Protein AF-C1BC66-F1 (afdb_monomer_lite)

Foldseek 3Di:
DDDDDDDDDDPPDDPDVVCQLVVQAWLVRVLVPCPPPPLPLPPPDDDPDDDDDPCVVVVVLLVVLLNVVSVVLVVLLVVLVVQLVVDQAQLVSQLRSLLSLLVCLVPPPVNVCCCVPPVVSHVCCLPVVVPVVLQSQLSSQLNSCSVRDDDGDGSNRSSVLRSVVSVVSSCCSVPPDPPFPSVPSVSSSVCCSVPNGDD

Secondary structure (DSSP, 8-state):
--PPP-----------HHHHHHS--BHHHHHHHS-SS--GGG-------S--STTHHHHHHHHHHHHHHHHHHHHHHHHHHHHHTT-SSHHHHHHHHHHHHHHHHHT-HHHHHHHHH-HHHHHHHHTTTTHHHHHHHHHHHHHHHHHH--S--BHHHHHHHHHHHHHHHHHHHHS--SSS-TTSHHHHHHHHHHHTS--

Structure (mmCIF, N/CA/C/O backbone):
data_AF-C1BC66-F1
#
_entry.id   AF-C1BC66-F1
#
loop_
_atom_site.group_PDB
_atom_site.id
_atom_site.type_symbol
_atom_site.label_atom_id
_atom_site.label_alt_id
_atom_site.label_comp_id
_atom_site.label_asym_id
_atom_site.label_entity_id
_atom_site.label_seq_id
_atom_site.pdbx_PDB_ins_code
_atom_site.Cartn_x
_atom_site.Cartn_y
_atom_site.Cartn_z
_atom_site.occupancy
_atom_site.B_iso_or_equiv
_atom_site.auth_seq_id
_atom_site.auth_comp_id
_atom_site.auth_asym_id
_atom_site.auth_atom_id
_atom_site.pdbx_PDB_model_num
ATOM 1 N N . MET A 1 1 ? 50.684 22.362 31.686 1.00 36.25 1 MET A N 1
ATOM 2 C CA . MET A 1 1 ? 49.293 21.920 31.460 1.00 36.25 1 MET A CA 1
ATOM 3 C C . MET A 1 1 ? 48.762 22.650 30.237 1.00 36.25 1 MET A C 1
ATOM 5 O O . MET A 1 1 ? 48.356 23.795 30.345 1.00 36.25 1 MET A O 1
ATOM 9 N N . THR A 1 2 ? 48.842 22.014 29.074 1.00 32.53 2 THR A N 1
ATOM 10 C CA . THR A 1 2 ? 48.215 22.456 27.823 1.00 32.53 2 THR A CA 1
ATOM 11 C C . THR A 1 2 ? 47.299 21.318 27.400 1.00 32.53 2 THR A C 1
ATOM 13 O O . THR A 1 2 ? 47.791 20.223 27.135 1.00 32.53 2 THR A O 1
ATOM 16 N N . ASN A 1 3 ? 45.985 21.534 27.453 1.00 29.45 3 ASN A N 1
ATOM 17 C CA . ASN A 1 3 ? 45.013 20.516 27.074 1.00 29.45 3 ASN A CA 1
ATOM 18 C C . ASN A 1 3 ? 44.691 20.658 25.585 1.00 29.45 3 ASN A C 1
ATOM 20 O O . ASN A 1 3 ? 44.241 21.717 25.146 1.00 29.45 3 ASN A O 1
ATOM 24 N N . SER A 1 4 ? 44.977 19.592 24.844 1.00 33.53 4 SER A N 1
ATOM 25 C CA . SER A 1 4 ? 44.702 19.423 23.424 1.00 33.53 4 SER A CA 1
ATOM 26 C C . SER A 1 4 ? 43.204 19.476 23.135 1.00 33.53 4 SER A C 1
ATOM 28 O O . SER A 1 4 ? 42.395 18.898 23.862 1.00 33.53 4 SER A O 1
ATOM 30 N N . GLY A 1 5 ? 42.855 20.155 22.041 1.00 32.34 5 GLY A N 1
ATOM 31 C CA . GLY A 1 5 ? 41.535 20.084 21.431 1.00 32.34 5 GLY A CA 1
ATOM 32 C C . GLY A 1 5 ? 41.256 18.663 20.955 1.00 32.34 5 GLY A C 1
ATOM 33 O O . GLY A 1 5 ? 42.090 18.051 20.290 1.00 32.34 5 GLY A O 1
ATOM 34 N N . ASN A 1 6 ? 40.097 18.144 21.344 1.00 32.53 6 ASN A N 1
ATOM 35 C CA . ASN A 1 6 ? 39.595 16.861 20.890 1.00 32.53 6 ASN A CA 1
ATOM 36 C C . ASN A 1 6 ? 38.599 17.109 19.756 1.00 32.53 6 ASN A C 1
ATOM 38 O O . ASN A 1 6 ? 37.495 17.606 19.992 1.00 32.53 6 ASN A O 1
ATOM 42 N N . ASP A 1 7 ? 39.026 16.763 18.545 1.00 38.25 7 ASP A N 1
ATOM 43 C CA . ASP A 1 7 ? 38.176 16.536 17.386 1.00 38.25 7 ASP A CA 1
ATOM 44 C C . ASP A 1 7 ? 37.105 15.496 17.733 1.00 38.25 7 ASP A C 1
ATOM 46 O O . ASP A 1 7 ? 37.405 14.340 18.033 1.00 38.25 7 ASP A O 1
ATOM 50 N N . LEU A 1 8 ? 35.836 15.893 17.665 1.00 30.92 8 LEU A N 1
ATOM 51 C CA . LEU A 1 8 ? 34.728 14.949 17.621 1.00 30.92 8 LEU A CA 1
ATOM 52 C C . LEU A 1 8 ? 34.139 14.961 16.219 1.00 30.92 8 LEU A C 1
ATOM 54 O O . LEU A 1 8 ? 33.338 15.815 15.842 1.00 30.92 8 LEU A O 1
ATOM 58 N N . HIS A 1 9 ? 34.598 13.963 15.468 1.00 29.56 9 HIS A N 1
ATOM 59 C CA . HIS A 1 9 ? 33.982 13.401 14.283 1.00 29.56 9 HIS A CA 1
ATOM 60 C C . HIS A 1 9 ? 32.454 13.527 14.300 1.00 29.56 9 HIS A C 1
ATOM 62 O O . HIS A 1 9 ? 31.755 12.883 15.087 1.00 29.56 9 HIS A O 1
ATOM 68 N N . GLY A 1 10 ? 31.944 14.311 13.350 1.00 28.05 10 GLY A N 1
ATOM 69 C CA . GLY A 1 10 ? 30.553 14.266 12.938 1.00 28.05 10 GLY A CA 1
ATOM 70 C C . GLY A 1 10 ? 30.212 12.861 12.454 1.00 28.05 10 GLY A C 1
ATOM 71 O O . GLY A 1 10 ? 30.641 12.432 11.383 1.00 28.05 10 GLY A O 1
ATOM 72 N N . THR A 1 11 ? 29.425 12.142 13.247 1.00 28.81 11 THR A N 1
ATOM 73 C CA . THR A 1 11 ? 28.787 10.902 12.813 1.00 28.81 11 THR A CA 1
ATOM 74 C C . THR A 1 11 ? 27.586 11.286 11.951 1.00 28.81 11 THR A C 1
ATOM 76 O O . THR A 1 11 ? 26.476 11.462 12.445 1.00 28.81 11 THR A O 1
ATOM 79 N N . ARG A 1 12 ? 27.816 11.472 10.645 1.00 30.91 12 ARG A N 1
ATOM 80 C CA . ARG A 1 12 ? 26.757 11.477 9.627 1.00 30.91 12 ARG A CA 1
ATOM 81 C C . ARG A 1 12 ? 26.206 10.052 9.521 1.00 30.91 12 ARG A C 1
ATOM 83 O O . ARG A 1 12 ? 26.760 9.222 8.808 1.00 30.91 12 ARG A O 1
ATOM 90 N N . ALA A 1 13 ? 25.138 9.766 10.257 1.00 32.72 13 ALA A N 1
ATOM 91 C CA . ALA A 1 13 ? 24.323 8.571 10.077 1.00 32.72 13 ALA A CA 1
ATOM 92 C C . ALA A 1 13 ? 22.943 9.002 9.575 1.00 32.72 13 ALA A C 1
ATOM 94 O O . ALA A 1 13 ? 22.147 9.565 10.318 1.00 32.72 13 ALA A O 1
ATOM 95 N N . GLY A 1 14 ? 22.701 8.755 8.291 1.00 30.36 14 GLY A N 1
ATOM 96 C CA . GLY A 1 14 ? 21.471 9.102 7.594 1.00 30.36 14 GLY A CA 1
ATOM 97 C C . GLY A 1 14 ? 21.811 9.561 6.187 1.00 30.36 14 GLY A C 1
ATOM 98 O O . GLY A 1 14 ? 22.100 10.731 5.980 1.00 30.36 14 GLY A O 1
ATOM 99 N N . ALA A 1 15 ? 21.826 8.636 5.225 1.00 35.84 15 ALA A N 1
ATOM 100 C CA . ALA A 1 15 ? 21.664 9.035 3.833 1.00 35.84 15 ALA A CA 1
ATOM 101 C C . ALA A 1 15 ? 20.249 9.616 3.732 1.00 35.84 15 ALA A C 1
ATOM 103 O O . ALA A 1 15 ? 19.262 8.874 3.790 1.00 35.84 15 ALA A O 1
ATOM 104 N N . ASP A 1 16 ? 20.174 10.942 3.745 1.00 43.47 16 ASP A N 1
ATOM 105 C CA . ASP A 1 16 ? 18.933 11.696 3.720 1.00 43.47 16 ASP A CA 1
ATOM 106 C C . ASP A 1 16 ? 18.352 11.619 2.305 1.00 43.47 16 ASP A C 1
ATOM 108 O O . ASP A 1 16 ? 19.086 11.596 1.319 1.00 43.47 16 ASP A O 1
ATOM 112 N N . HIS A 1 17 ? 17.028 11.558 2.179 1.00 41.66 17 HIS A N 1
ATOM 113 C CA . HIS A 1 17 ? 16.331 11.357 0.898 1.00 41.66 17 HIS A CA 1
ATOM 114 C C . HIS A 1 17 ? 16.687 12.425 -0.164 1.00 41.66 17 HIS A C 1
ATOM 116 O O . HIS A 1 17 ? 16.521 12.197 -1.365 1.00 41.66 17 HIS A O 1
ATOM 122 N N . GLY A 1 18 ? 17.225 13.570 0.276 1.00 42.28 18 GLY A N 1
ATOM 123 C CA . GLY A 1 18 ? 17.791 14.609 -0.586 1.00 42.28 18 GLY A CA 1
ATOM 124 C C . GLY A 1 18 ? 18.975 14.132 -1.434 1.00 42.28 18 GLY A C 1
ATOM 125 O O . GLY A 1 18 ? 19.083 14.536 -2.589 1.00 42.28 18 GLY A O 1
ATOM 126 N N . ASP A 1 19 ? 19.794 13.208 -0.927 1.00 45.44 19 ASP A N 1
ATOM 127 C CA . ASP A 1 19 ? 20.946 12.675 -1.663 1.00 45.44 19 ASP A CA 1
ATOM 128 C C . ASP A 1 19 ? 20.515 11.673 -2.751 1.00 45.44 19 ASP A C 1
ATOM 130 O O . ASP A 1 19 ? 21.141 11.589 -3.807 1.00 45.44 19 ASP A O 1
ATOM 134 N N . LEU A 1 20 ? 19.411 10.944 -2.542 1.00 45.66 20 LEU A N 1
ATOM 135 C CA . LEU A 1 20 ? 18.876 9.965 -3.503 1.00 45.66 20 LEU A CA 1
ATOM 136 C C . LEU A 1 20 ? 18.167 10.629 -4.688 1.00 45.66 20 LEU A C 1
ATOM 138 O O . LEU A 1 20 ? 18.370 10.206 -5.826 1.00 45.66 20 LEU A O 1
ATOM 142 N N . LEU A 1 21 ? 17.393 11.694 -4.440 1.00 46.38 21 LEU A N 1
ATOM 143 C CA . LEU A 1 21 ? 16.784 12.499 -5.508 1.00 46.38 21 LEU A CA 1
ATOM 144 C C . LEU A 1 21 ? 17.849 13.235 -6.340 1.00 46.38 21 LEU A C 1
ATOM 146 O O . LEU A 1 21 ? 17.672 13.417 -7.541 1.00 46.38 21 LEU A O 1
ATOM 150 N N . ALA A 1 22 ? 18.975 13.609 -5.724 1.00 44.53 22 ALA A N 1
ATOM 151 C CA . ALA A 1 22 ? 20.093 14.261 -6.404 1.00 44.53 22 ALA A CA 1
ATOM 152 C C . ALA A 1 22 ? 21.025 13.283 -7.152 1.00 44.53 22 ALA A C 1
ATOM 154 O O . ALA A 1 22 ? 21.744 13.695 -8.061 1.00 44.53 22 ALA A O 1
ATOM 155 N N . SER A 1 23 ? 21.029 11.994 -6.791 1.00 53.44 23 SER A N 1
ATOM 156 C CA . SER A 1 23 ? 22.025 11.019 -7.261 1.00 53.44 23 SER A CA 1
ATOM 157 C C . SER A 1 23 ? 21.850 10.549 -8.714 1.00 53.44 23 SER A C 1
ATOM 159 O O . SER A 1 23 ? 22.770 9.911 -9.225 1.00 53.44 23 SER A O 1
ATOM 161 N N . GLY A 1 24 ? 20.724 10.809 -9.390 1.00 53.53 24 GLY A N 1
ATOM 162 C CA . GLY A 1 24 ? 20.547 10.503 -10.824 1.00 53.53 24 GLY A CA 1
ATOM 163 C C . GLY A 1 24 ? 20.811 9.043 -11.233 1.00 53.53 24 GLY A C 1
ATOM 164 O O . GLY A 1 24 ? 21.097 8.772 -12.399 1.00 53.53 24 GLY A O 1
ATOM 165 N N . SER A 1 25 ? 20.768 8.095 -10.291 1.00 61.28 25 SER A N 1
ATOM 166 C CA . SER A 1 25 ? 21.085 6.698 -10.585 1.00 61.28 25 SER A CA 1
ATOM 167 C C . SER A 1 25 ? 19.971 6.063 -11.423 1.00 61.28 25 SER A C 1
ATOM 169 O O . SER A 1 25 ? 18.781 6.144 -11.101 1.00 61.28 25 SER A O 1
ATOM 171 N N . THR A 1 26 ? 20.368 5.440 -12.534 1.00 59.28 26 THR A N 1
ATOM 172 C CA . THR A 1 26 ? 19.451 4.714 -13.427 1.00 59.28 26 THR A CA 1
ATOM 173 C C . THR A 1 26 ? 18.867 3.494 -12.714 1.00 59.28 26 THR A C 1
ATOM 175 O O . THR A 1 26 ? 19.529 2.899 -11.856 1.00 59.28 26 THR A O 1
ATOM 178 N N . GLY A 1 27 ? 17.653 3.070 -13.083 1.00 57.12 27 GLY A N 1
ATOM 179 C CA . GLY A 1 27 ? 16.971 1.932 -12.458 1.00 57.12 27 GLY A CA 1
ATOM 180 C C . GLY A 1 27 ? 17.835 0.668 -12.383 1.00 57.12 27 GLY A C 1
ATOM 181 O O . GLY A 1 27 ? 17.868 0.006 -11.349 1.00 57.12 27 GLY A O 1
ATOM 182 N N . ARG A 1 28 ? 18.648 0.383 -13.414 1.00 59.41 28 ARG A N 1
ATOM 183 C CA . ARG A 1 28 ? 19.604 -0.747 -13.427 1.00 59.41 28 ARG A CA 1
ATOM 184 C C . ARG A 1 28 ? 20.669 -0.676 -12.321 1.00 59.41 28 ARG A C 1
ATOM 186 O O . ARG A 1 28 ? 21.002 -1.707 -11.745 1.00 59.41 28 ARG A O 1
ATOM 193 N N . GLN A 1 29 ? 21.187 0.508 -11.998 1.00 58.69 29 GLN A N 1
ATOM 194 C CA . GLN A 1 29 ? 22.178 0.701 -10.927 1.00 58.69 29 GLN A CA 1
ATOM 195 C C . GLN A 1 29 ? 21.530 0.691 -9.532 1.00 58.69 29 GLN A C 1
ATOM 197 O O . GLN A 1 29 ? 22.151 0.328 -8.529 1.00 58.69 29 GLN A O 1
ATOM 202 N N . TRP A 1 30 ? 20.252 1.053 -9.464 1.00 59.97 30 TRP A N 1
ATOM 203 C CA . TRP A 1 30 ? 19.465 0.959 -8.244 1.00 59.97 30 TRP A CA 1
ATOM 204 C C . TRP A 1 30 ? 19.123 -0.506 -7.892 1.00 59.97 30 TRP A C 1
ATOM 206 O O . TRP A 1 30 ? 19.265 -0.896 -6.731 1.00 59.97 30 TRP A O 1
ATOM 216 N N . LYS A 1 31 ? 18.835 -1.360 -8.898 1.00 58.22 31 LYS A N 1
ATOM 217 C CA . LYS A 1 31 ? 18.634 -2.823 -8.732 1.00 58.22 31 LYS A CA 1
ATOM 218 C C . LYS A 1 31 ? 19.792 -3.505 -7.990 1.00 58.22 31 LYS A C 1
ATOM 220 O O . LYS A 1 31 ? 19.561 -4.379 -7.160 1.00 58.22 31 LYS A O 1
ATOM 225 N N . THR A 1 32 ? 21.038 -3.126 -8.284 1.00 56.12 32 THR A N 1
ATOM 226 C CA . THR A 1 32 ? 22.233 -3.772 -7.710 1.00 56.12 32 THR A CA 1
ATOM 227 C C . THR A 1 32 ? 22.587 -3.271 -6.311 1.00 56.12 32 THR A C 1
ATOM 229 O O . THR A 1 32 ? 23.182 -4.011 -5.532 1.00 56.12 32 THR A O 1
ATOM 232 N N . SER A 1 33 ? 22.223 -2.032 -5.973 1.00 45.91 33 SER A N 1
ATOM 233 C CA . SER A 1 33 ? 22.590 -1.387 -4.704 1.00 45.91 33 SER A CA 1
ATOM 234 C C . SER A 1 33 ? 21.584 -1.621 -3.571 1.00 45.91 33 SER A C 1
ATOM 236 O O . SER A 1 33 ? 21.957 -1.509 -2.405 1.00 45.91 33 SER A O 1
ATOM 238 N N . HIS A 1 34 ? 20.335 -1.972 -3.894 1.00 53.59 34 HIS A N 1
ATOM 239 C CA . HIS A 1 34 ? 19.230 -2.095 -2.932 1.00 53.59 34 HIS A CA 1
ATOM 240 C C . HIS A 1 34 ? 18.591 -3.495 -2.914 1.00 53.59 34 HIS A C 1
ATOM 242 O O . HIS A 1 34 ? 17.395 -3.633 -2.662 1.00 53.59 34 HIS A O 1
ATOM 248 N N . GLY A 1 35 ? 19.384 -4.546 -3.162 1.00 43.94 35 GLY A N 1
ATOM 249 C CA . GLY A 1 35 ? 18.930 -5.938 -3.070 1.00 43.94 35 GLY A CA 1
ATOM 250 C C . GLY A 1 35 ? 18.138 -6.210 -1.781 1.00 43.94 35 GLY A C 1
ATOM 251 O O . GLY A 1 35 ? 18.561 -5.828 -0.692 1.00 43.94 35 GLY A O 1
ATOM 252 N N . VAL A 1 36 ? 16.989 -6.880 -1.925 1.00 42.66 36 VAL A N 1
ATOM 253 C CA . VAL A 1 36 ? 15.847 -7.007 -0.981 1.00 42.66 36 VAL A CA 1
ATOM 254 C C . VAL A 1 36 ? 16.185 -7.604 0.402 1.00 42.66 36 VAL A C 1
ATOM 256 O O . VAL A 1 36 ? 15.327 -7.742 1.264 1.00 42.66 36 VAL A O 1
ATOM 259 N N . HIS A 1 37 ? 17.440 -7.944 0.682 1.00 34.88 37 HIS A N 1
ATOM 260 C CA . HIS A 1 37 ? 17.857 -8.650 1.900 1.00 34.88 37 HIS A CA 1
ATOM 261 C C . HIS A 1 37 ? 18.039 -7.779 3.153 1.00 34.88 37 HIS A C 1
ATOM 263 O O . HIS A 1 37 ? 18.703 -8.184 4.105 1.00 34.88 37 HIS A O 1
ATOM 269 N N . GLY A 1 38 ? 17.427 -6.600 3.211 1.00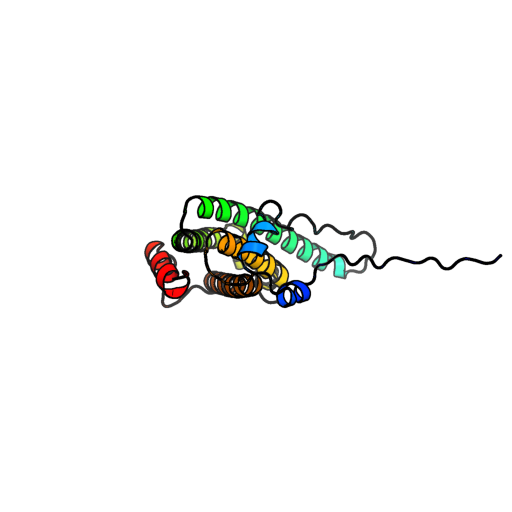 37.44 38 GLY A N 1
ATOM 270 C CA . GLY A 1 38 ? 17.553 -5.756 4.393 1.00 37.44 38 GLY A CA 1
ATOM 271 C C . GLY A 1 38 ? 16.617 -4.569 4.385 1.00 37.44 38 GLY A C 1
ATOM 272 O O . GLY A 1 38 ? 17.074 -3.427 4.357 1.00 37.44 38 GLY A O 1
ATOM 273 N N . SER A 1 39 ? 15.310 -4.817 4.440 1.00 36.12 39 SER A N 1
ATOM 274 C CA . SER A 1 39 ? 14.364 -3.793 4.876 1.00 36.12 39 SER A CA 1
ATOM 275 C C . SER A 1 39 ? 14.852 -3.242 6.224 1.00 36.12 39 SER A C 1
ATOM 277 O O . SER A 1 39 ? 15.003 -3.964 7.209 1.00 36.12 39 SER A O 1
ATOM 279 N N . ARG A 1 40 ? 15.157 -1.937 6.261 1.00 45.62 40 ARG A N 1
ATOM 280 C CA . ARG A 1 40 ? 15.754 -1.212 7.403 1.00 45.62 40 ARG A CA 1
ATOM 281 C C . ARG A 1 40 ? 14.865 -1.169 8.658 1.00 45.62 40 ARG A C 1
ATOM 283 O O . ARG A 1 40 ? 15.239 -0.532 9.640 1.00 45.62 40 ARG A O 1
ATOM 290 N N . ALA A 1 41 ? 13.747 -1.895 8.659 1.00 36.69 41 ALA A N 1
ATOM 291 C CA . ALA A 1 41 ? 12.796 -2.036 9.757 1.00 36.69 41 ALA A CA 1
ATOM 292 C C . ALA A 1 41 ? 13.435 -2.506 11.083 1.00 36.69 41 ALA A C 1
ATOM 294 O O . ALA A 1 41 ? 12.842 -2.338 12.142 1.00 36.69 41 ALA A O 1
ATOM 295 N N . SER A 1 42 ? 14.656 -3.053 11.066 1.00 28.02 42 SER A N 1
ATOM 296 C CA . SER A 1 42 ? 15.344 -3.542 12.270 1.00 28.02 42 SER A CA 1
ATOM 297 C C . SER A 1 42 ? 16.214 -2.516 13.024 1.00 28.02 42 SER A C 1
ATOM 299 O O . SER A 1 42 ? 16.956 -2.933 13.909 1.00 28.02 42 SER A O 1
ATOM 301 N N . ARG A 1 43 ? 16.192 -1.205 12.716 1.00 34.81 43 ARG A N 1
ATOM 302 C CA . ARG A 1 43 ? 17.132 -0.227 13.334 1.00 34.81 43 ARG A CA 1
ATOM 303 C C . ARG A 1 43 ? 16.553 0.896 14.211 1.00 34.81 43 ARG A C 1
ATOM 305 O O . ARG A 1 43 ? 17.318 1.774 14.598 1.00 34.81 43 ARG A O 1
ATOM 312 N N . CYS A 1 44 ? 15.291 0.844 14.636 1.00 30.50 44 CYS A N 1
ATOM 313 C CA . CYS A 1 44 ? 14.768 1.771 15.655 1.00 30.50 44 CYS A CA 1
ATOM 314 C C . CYS A 1 44 ? 14.664 1.120 17.042 1.00 30.50 44 CYS A C 1
ATOM 316 O O . CYS A 1 44 ? 13.586 0.766 17.502 1.00 30.50 44 CYS A O 1
ATOM 318 N N . THR A 1 45 ? 15.793 1.005 17.741 1.00 33.16 45 THR A N 1
ATOM 319 C CA . THR A 1 45 ? 15.806 0.941 19.212 1.00 33.16 45 THR A CA 1
ATOM 320 C C . THR A 1 45 ? 16.958 1.805 19.711 1.00 33.16 45 THR A C 1
ATOM 322 O O . THR A 1 45 ? 18.085 1.326 19.830 1.00 33.16 45 THR A O 1
ATOM 325 N N . ALA A 1 46 ? 16.697 3.089 19.961 1.00 34.88 46 ALA A N 1
ATOM 326 C CA . ALA A 1 46 ? 17.648 3.981 20.615 1.00 34.88 46 ALA A CA 1
ATOM 327 C C . ALA A 1 46 ? 17.069 4.490 21.947 1.00 34.88 46 ALA A C 1
ATOM 329 O O . ALA A 1 46 ? 16.025 5.131 21.991 1.00 34.88 46 ALA A O 1
ATOM 330 N N . ASP A 1 47 ? 17.772 4.085 23.005 1.00 39.78 47 ASP A N 1
ATOM 331 C CA . ASP A 1 47 ? 17.853 4.542 24.397 1.00 39.78 47 ASP A CA 1
ATOM 332 C C . ASP A 1 47 ? 16.843 5.583 24.937 1.00 39.78 47 ASP A C 1
ATOM 334 O O . ASP A 1 47 ? 16.971 6.788 24.734 1.00 39.78 47 ASP A O 1
ATOM 338 N N . PHE A 1 48 ? 15.912 5.111 25.778 1.00 35.78 48 PHE A N 1
ATOM 339 C CA . PHE A 1 48 ? 14.913 5.911 26.511 1.00 35.78 48 PHE A CA 1
ATOM 340 C C . PHE A 1 48 ? 15.186 5.980 28.031 1.00 35.78 48 PHE A C 1
ATOM 342 O O . PHE A 1 48 ? 14.261 5.954 28.846 1.00 35.78 48 PHE A O 1
ATOM 349 N N . ARG A 1 49 ? 16.455 6.014 28.473 1.00 35.69 49 ARG A N 1
ATOM 350 C CA . ARG A 1 49 ? 16.775 5.885 29.914 1.00 35.69 49 ARG A CA 1
ATOM 351 C C . ARG A 1 49 ? 16.890 7.186 30.716 1.00 35.69 49 ARG A C 1
ATOM 353 O O . ARG A 1 49 ? 17.034 7.116 31.934 1.00 35.69 49 ARG A O 1
ATOM 360 N N . ALA A 1 50 ? 16.790 8.363 30.110 1.00 47.75 50 ALA A N 1
ATOM 361 C CA . ALA A 1 50 ? 16.923 9.614 30.855 1.00 47.75 50 ALA A CA 1
ATOM 362 C C . ALA A 1 50 ? 15.892 10.647 30.395 1.00 47.75 50 ALA A C 1
ATOM 364 O O . ALA A 1 50 ? 16.038 11.171 29.300 1.00 47.75 50 ALA A O 1
ATOM 365 N N . LEU A 1 51 ? 14.873 10.889 31.242 1.00 38.56 51 LEU A N 1
ATOM 366 C CA . LEU A 1 51 ? 14.028 12.094 31.439 1.00 38.56 51 LEU A CA 1
ATOM 367 C C . LEU A 1 51 ? 12.615 11.660 31.910 1.00 38.56 51 LEU A C 1
ATOM 369 O O . LEU A 1 51 ? 11.966 10.858 31.246 1.00 38.56 51 LEU A O 1
ATOM 373 N N . ARG A 1 52 ? 12.122 12.151 33.067 1.00 48.12 52 ARG A N 1
ATOM 374 C CA . ARG A 1 52 ? 10.789 11.773 33.609 1.00 48.12 52 ARG A CA 1
ATOM 375 C C . ARG A 1 52 ? 9.971 12.934 34.224 1.00 48.12 52 ARG A C 1
ATOM 377 O O . ARG A 1 52 ? 10.068 13.157 35.430 1.00 48.12 52 ARG A O 1
ATOM 384 N N . PRO A 1 53 ? 9.096 13.589 33.434 1.00 47.50 53 PRO A N 1
ATOM 385 C CA . PRO A 1 53 ? 7.867 14.287 33.866 1.00 47.50 53 PRO A CA 1
ATOM 386 C C . PRO A 1 53 ? 6.580 13.670 33.237 1.00 47.50 53 PRO A C 1
ATOM 388 O O . PRO A 1 53 ? 6.703 12.972 32.237 1.00 47.50 53 PRO A O 1
ATOM 391 N N . PRO A 1 54 ? 5.349 13.897 33.765 1.00 52.44 54 PRO A N 1
ATOM 392 C CA . PRO A 1 54 ? 4.126 13.080 33.545 1.00 52.44 54 PRO A CA 1
ATOM 393 C C . PRO A 1 54 ? 3.660 12.809 32.097 1.00 52.44 54 PRO A C 1
ATOM 395 O O . PRO A 1 54 ? 2.885 11.881 31.894 1.00 52.44 54 PRO A O 1
ATOM 398 N N . ALA A 1 55 ? 4.187 13.520 31.097 1.00 56.62 55 ALA A N 1
ATOM 399 C CA . ALA A 1 55 ? 3.948 13.296 29.665 1.00 56.62 55 ALA A CA 1
ATOM 400 C C . ALA A 1 55 ? 4.489 11.952 29.111 1.00 56.62 55 ALA A C 1
ATOM 402 O O . ALA A 1 55 ? 4.253 11.612 27.956 1.00 56.62 55 ALA A O 1
ATOM 403 N N . TRP A 1 56 ? 5.226 11.168 29.910 1.00 51.59 56 TRP A N 1
ATOM 404 C CA . TRP A 1 56 ? 5.829 9.900 29.470 1.00 51.59 56 TRP A CA 1
ATOM 405 C C . TRP A 1 56 ? 4.836 8.738 29.337 1.00 51.59 56 TRP A C 1
ATOM 407 O O . TRP A 1 56 ? 5.164 7.757 28.674 1.00 51.59 56 TRP A O 1
ATOM 417 N N . LYS A 1 57 ? 3.663 8.788 29.985 1.00 52.53 57 LYS A N 1
ATOM 418 C CA . LYS A 1 57 ? 2.688 7.689 29.891 1.00 52.53 57 LYS A CA 1
ATOM 419 C C . LYS A 1 57 ? 2.094 7.632 28.482 1.00 52.53 57 LYS A C 1
ATOM 421 O O . LYS A 1 57 ? 2.207 6.595 27.836 1.00 52.53 57 LYS A O 1
ATOM 426 N N . ASP A 1 58 ? 1.610 8.772 28.003 1.00 60.31 58 ASP A N 1
ATOM 427 C CA . ASP A 1 58 ? 1.012 8.918 26.675 1.00 60.31 58 ASP A CA 1
ATOM 428 C C . ASP A 1 58 ? 2.070 8.727 25.580 1.00 60.31 58 ASP A C 1
ATOM 430 O O . ASP A 1 58 ? 1.835 8.021 24.605 1.00 60.31 58 ASP A O 1
ATOM 434 N N . ALA A 1 59 ? 3.289 9.247 25.786 1.00 61.22 59 ALA A N 1
ATOM 435 C CA . ALA A 1 59 ? 4.409 8.991 24.882 1.00 61.22 59 ALA A CA 1
ATOM 436 C C . ALA A 1 59 ? 4.773 7.496 24.822 1.00 61.22 59 ALA A C 1
ATOM 438 O O . ALA A 1 59 ? 5.009 6.958 23.746 1.00 61.22 59 ALA A O 1
ATOM 439 N N . ARG A 1 60 ? 4.786 6.783 25.959 1.00 68.19 60 ARG A N 1
ATOM 440 C CA . ARG A 1 60 ? 5.068 5.337 25.985 1.00 68.19 60 ARG A CA 1
ATOM 441 C C . ARG A 1 60 ? 3.983 4.542 25.265 1.00 68.19 60 ARG A C 1
ATOM 443 O O . ARG A 1 60 ? 4.312 3.592 24.567 1.00 68.19 60 ARG A O 1
ATOM 450 N N . GLU A 1 61 ? 2.719 4.903 25.447 1.00 67.88 61 GLU A N 1
ATOM 451 C CA . GLU A 1 61 ? 1.591 4.253 24.772 1.00 67.88 61 GLU A CA 1
ATOM 452 C C . GLU A 1 61 ? 1.641 4.495 23.254 1.00 67.88 61 GLU A C 1
ATOM 454 O O . GLU A 1 61 ? 1.579 3.529 22.495 1.00 67.88 61 GLU A O 1
ATOM 459 N N . GLN A 1 62 ? 1.919 5.725 22.808 1.00 71.31 62 GLN A N 1
ATOM 460 C CA . GLN A 1 62 ? 2.150 6.045 21.390 1.00 71.31 62 GLN A CA 1
ATOM 461 C C . GLN A 1 62 ? 3.338 5.272 20.796 1.00 71.31 62 GLN A C 1
ATOM 463 O O . GLN A 1 62 ? 3.224 4.697 19.717 1.00 71.31 62 GLN A O 1
ATOM 468 N N . HIS A 1 63 ? 4.459 5.172 21.518 1.00 76.00 63 HIS A N 1
ATOM 469 C CA . HIS A 1 63 ? 5.610 4.385 21.064 1.00 76.00 63 HIS A CA 1
ATOM 470 C C . HIS A 1 63 ? 5.310 2.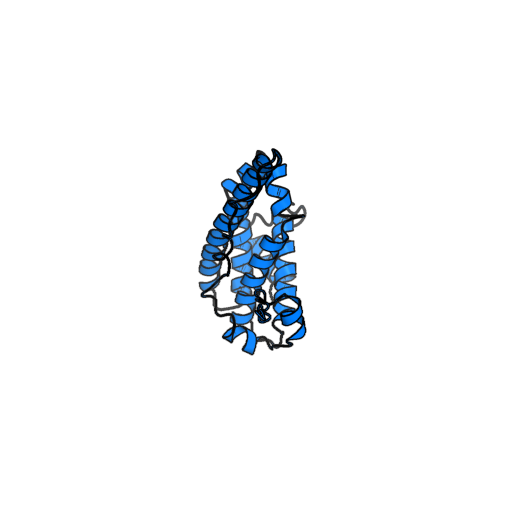884 20.972 1.00 76.00 63 HIS A C 1
ATOM 472 O O . HIS A 1 63 ? 5.852 2.202 20.103 1.00 76.00 63 HIS A O 1
ATOM 478 N N . LEU A 1 64 ? 4.454 2.350 21.849 1.00 82.94 64 LEU A N 1
ATOM 479 C CA . LEU A 1 64 ? 4.017 0.958 21.761 1.00 82.94 64 LEU A CA 1
ATOM 480 C C . LEU A 1 64 ? 3.131 0.732 20.533 1.00 82.94 64 LEU A C 1
ATOM 482 O O . LEU A 1 64 ? 3.325 -0.263 19.838 1.00 82.94 64 LEU A O 1
ATOM 486 N N . ILE A 1 65 ? 2.208 1.652 20.241 1.00 82.62 65 ILE A N 1
ATOM 487 C CA . ILE A 1 65 ? 1.353 1.588 19.048 1.00 82.62 65 ILE A CA 1
ATOM 488 C C . ILE A 1 65 ? 2.206 1.634 17.781 1.00 82.62 65 ILE A C 1
ATOM 490 O O . ILE A 1 65 ? 2.095 0.743 16.943 1.00 82.62 65 ILE A O 1
ATOM 494 N N . GLU A 1 66 ? 3.113 2.603 17.670 1.00 83.00 66 GLU A N 1
ATOM 495 C CA . GLU A 1 66 ? 4.025 2.723 16.530 1.00 83.00 66 GLU A CA 1
ATOM 496 C C . GLU A 1 66 ? 4.873 1.455 16.344 1.00 83.00 66 GLU A C 1
ATOM 498 O O . GLU A 1 66 ? 4.958 0.912 15.241 1.00 83.00 66 GLU A O 1
ATOM 503 N N . ALA A 1 67 ? 5.448 0.919 17.427 1.00 86.44 67 ALA A N 1
ATOM 504 C CA . ALA A 1 67 ? 6.235 -0.311 17.374 1.00 86.44 67 ALA A CA 1
ATOM 505 C C . ALA A 1 67 ? 5.402 -1.520 16.914 1.00 86.44 67 ALA A C 1
ATOM 507 O O . ALA A 1 67 ? 5.888 -2.357 16.148 1.00 86.44 67 ALA A O 1
ATOM 508 N N . VAL A 1 68 ? 4.146 -1.618 17.359 1.00 88.62 68 VAL A N 1
ATOM 509 C CA . VAL A 1 68 ? 3.219 -2.667 16.919 1.00 88.62 68 VAL A CA 1
ATOM 510 C C . VAL A 1 68 ? 2.862 -2.489 15.444 1.00 88.62 68 VAL A C 1
ATOM 512 O O . VAL A 1 68 ? 2.936 -3.465 14.701 1.00 88.62 68 VAL A O 1
ATOM 515 N N . ILE A 1 69 ? 2.558 -1.268 14.995 1.00 87.00 69 ILE A N 1
ATOM 516 C CA . ILE A 1 69 ? 2.269 -0.960 13.586 1.00 87.00 69 ILE A CA 1
ATOM 517 C C . ILE A 1 69 ? 3.444 -1.372 12.703 1.00 87.00 69 ILE A C 1
ATOM 519 O O . ILE A 1 69 ? 3.250 -2.100 11.734 1.00 87.00 69 ILE A O 1
ATOM 523 N N . MET A 1 70 ? 4.670 -0.981 13.056 1.00 87.00 70 MET A N 1
ATOM 524 C CA . MET A 1 70 ? 5.856 -1.323 12.268 1.00 87.00 70 MET A CA 1
ATOM 525 C C . MET A 1 70 ? 6.148 -2.828 12.273 1.00 87.00 70 MET A C 1
ATOM 527 O O . MET A 1 70 ? 6.571 -3.382 11.256 1.00 87.00 70 MET A O 1
ATOM 531 N N . ARG A 1 71 ? 5.877 -3.523 13.386 1.00 89.00 71 ARG A N 1
ATOM 532 C CA . ARG A 1 71 ? 5.973 -4.987 13.452 1.00 89.00 71 ARG A CA 1
ATOM 533 C C . ARG A 1 71 ? 4.961 -5.666 12.532 1.00 89.00 71 ARG A C 1
ATOM 535 O O . ARG A 1 71 ? 5.334 -6.600 11.823 1.00 89.00 71 ARG A O 1
ATOM 542 N N . GLU A 1 72 ? 3.696 -5.253 12.567 1.00 91.25 72 GLU A N 1
ATOM 543 C CA . GLU A 1 72 ? 2.664 -5.837 11.704 1.00 91.25 72 GLU A CA 1
ATOM 544 C C . GLU A 1 72 ? 2.903 -5.478 10.233 1.00 91.25 72 GLU A C 1
ATOM 546 O O . GLU A 1 72 ? 2.797 -6.356 9.379 1.00 91.25 72 GLU A O 1
ATOM 551 N N . LEU A 1 73 ? 3.362 -4.256 9.941 1.00 91.25 73 LEU A N 1
ATOM 552 C CA . LEU A 1 73 ? 3.802 -3.859 8.604 1.00 91.25 73 LEU A CA 1
ATOM 553 C C . LEU A 1 73 ? 4.917 -4.778 8.089 1.00 91.25 73 LEU A C 1
ATOM 555 O O . LEU A 1 73 ? 4.847 -5.252 6.961 1.00 91.25 73 LEU A O 1
ATOM 559 N N . GLY A 1 74 ? 5.925 -5.087 8.909 1.00 90.62 74 GLY A N 1
ATOM 560 C CA . GLY A 1 74 ? 7.007 -5.995 8.517 1.00 90.62 74 GLY A CA 1
ATOM 561 C C . GLY A 1 74 ? 6.520 -7.401 8.143 1.00 90.62 74 GLY A C 1
ATOM 562 O O . GLY A 1 74 ? 6.998 -7.982 7.164 1.00 90.62 74 GLY A O 1
ATOM 563 N N . LYS A 1 75 ? 5.539 -7.944 8.879 1.00 92.44 75 LYS A N 1
ATOM 564 C CA . LYS A 1 75 ? 4.910 -9.229 8.527 1.00 92.44 75 LYS A CA 1
ATOM 565 C C . LYS A 1 75 ? 4.133 -9.122 7.221 1.00 92.44 75 LYS A C 1
ATOM 567 O O . LYS A 1 75 ? 4.345 -9.935 6.329 1.00 92.44 75 LYS A O 1
ATOM 572 N N . PHE A 1 76 ? 3.305 -8.088 7.097 1.00 94.25 76 PHE A N 1
ATOM 573 C CA . PHE A 1 76 ? 2.514 -7.837 5.901 1.00 94.25 76 PHE A CA 1
ATOM 574 C C . PHE A 1 76 ? 3.393 -7.728 4.647 1.00 94.25 76 PHE A C 1
ATOM 576 O O . PHE A 1 76 ? 3.134 -8.411 3.662 1.00 94.25 76 PHE A O 1
ATOM 583 N N . LEU A 1 77 ? 4.479 -6.948 4.694 1.00 94.75 77 LEU A N 1
ATOM 584 C CA . LEU A 1 77 ? 5.410 -6.809 3.568 1.00 94.75 77 LEU A CA 1
ATOM 585 C C . LEU A 1 77 ? 6.116 -8.129 3.225 1.00 94.75 77 LEU A C 1
ATOM 587 O O . LEU A 1 77 ? 6.406 -8.382 2.059 1.00 94.75 77 LEU A O 1
ATOM 591 N N . THR A 1 78 ? 6.363 -8.989 4.217 1.00 95.50 78 THR A N 1
ATOM 592 C CA . THR A 1 78 ? 6.919 -10.331 3.979 1.00 95.50 78 THR A CA 1
ATOM 593 C C . THR A 1 78 ? 5.932 -11.210 3.212 1.00 95.50 78 THR A C 1
ATOM 595 O O . THR A 1 78 ? 6.328 -11.908 2.280 1.00 95.50 78 THR A O 1
ATOM 598 N N . ASP A 1 79 ? 4.652 -11.178 3.577 1.00 95.38 79 ASP A N 1
ATOM 599 C CA . ASP A 1 79 ? 3.626 -11.964 2.891 1.00 95.38 79 ASP A CA 1
ATOM 600 C C . ASP A 1 79 ? 3.309 -11.395 1.501 1.00 95.38 79 ASP A C 1
ATOM 602 O O . ASP A 1 79 ? 3.200 -12.156 0.541 1.00 95.38 79 ASP A O 1
ATOM 606 N N . LEU A 1 80 ? 3.288 -10.067 1.356 1.00 95.44 80 LEU A N 1
ATOM 607 C CA . LEU A 1 80 ? 3.160 -9.400 0.061 1.00 95.44 80 LEU A CA 1
ATOM 608 C C . LEU A 1 80 ? 4.335 -9.731 -0.871 1.00 95.44 80 LEU A C 1
ATOM 610 O O . LEU A 1 80 ? 4.118 -9.979 -2.054 1.00 95.44 80 LEU A O 1
ATOM 614 N N . GLN A 1 81 ? 5.570 -9.783 -0.355 1.00 94.31 81 GLN A N 1
ATOM 615 C CA . GLN A 1 81 ? 6.730 -10.222 -1.139 1.00 94.31 81 GLN A CA 1
ATOM 616 C C . GLN A 1 81 ? 6.535 -11.648 -1.658 1.00 94.31 81 GLN A C 1
ATOM 618 O O . GLN A 1 81 ? 6.742 -11.901 -2.841 1.00 94.31 81 GLN A O 1
ATOM 623 N N . ARG A 1 82 ? 6.106 -12.572 -0.787 1.00 95.75 82 ARG A N 1
ATOM 624 C CA . ARG A 1 82 ? 5.851 -13.967 -1.177 1.00 95.75 82 ARG A CA 1
ATOM 625 C C . ARG A 1 82 ? 4.780 -14.070 -2.250 1.00 95.75 82 ARG A C 1
ATOM 627 O O . ARG A 1 82 ? 4.927 -14.891 -3.147 1.00 95.75 82 ARG A O 1
ATOM 634 N N . GLU A 1 83 ? 3.722 -13.269 -2.156 1.00 95.38 83 GLU A N 1
ATOM 635 C CA . GLU A 1 83 ? 2.683 -13.244 -3.182 1.00 95.38 83 GLU A CA 1
ATOM 636 C C . GLU A 1 83 ? 3.233 -12.697 -4.504 1.00 95.38 83 GLU A C 1
ATOM 638 O O . GLU A 1 83 ? 3.080 -13.342 -5.538 1.00 95.38 83 GLU A O 1
ATOM 643 N N . ALA A 1 84 ? 3.956 -11.575 -4.476 1.00 91.94 84 ALA A N 1
ATOM 644 C CA . ALA A 1 84 ? 4.568 -10.992 -5.669 1.00 91.94 84 ALA A CA 1
ATOM 645 C C . ALA A 1 84 ? 5.567 -11.948 -6.351 1.00 91.94 84 ALA A C 1
ATOM 647 O O . ALA A 1 84 ? 5.607 -12.031 -7.577 1.00 91.94 84 ALA A O 1
ATOM 648 N N . ASP A 1 85 ? 6.345 -12.721 -5.591 1.00 92.81 85 ASP A N 1
ATOM 649 C CA . ASP A 1 85 ? 7.335 -13.663 -6.134 1.00 92.81 85 ASP A CA 1
ATOM 650 C C . ASP A 1 85 ? 6.715 -14.813 -6.948 1.00 92.81 85 ASP A C 1
ATOM 652 O O . ASP A 1 85 ? 7.420 -15.493 -7.697 1.00 92.81 85 ASP A O 1
ATOM 656 N N . ARG A 1 86 ? 5.395 -15.019 -6.859 1.00 95.06 86 ARG A N 1
ATOM 657 C CA . ARG A 1 86 ? 4.667 -16.023 -7.654 1.00 95.06 86 ARG A CA 1
ATOM 658 C C . ARG A 1 86 ? 4.482 -15.611 -9.111 1.00 95.06 86 ARG A C 1
ATOM 660 O O . ARG A 1 86 ? 4.176 -16.468 -9.940 1.00 95.06 86 ARG A O 1
ATOM 667 N N . TYR A 1 87 ? 4.665 -14.330 -9.430 1.00 92.62 87 TYR A N 1
ATOM 668 C CA . TYR A 1 87 ? 4.375 -13.780 -10.750 1.00 92.62 87 TYR A CA 1
ATOM 669 C C . TYR A 1 87 ? 5.651 -13.275 -11.429 1.00 92.62 87 TYR A C 1
ATOM 671 O O . TYR A 1 87 ? 6.430 -12.549 -10.817 1.00 92.62 87 TYR A O 1
ATOM 679 N N . PRO A 1 88 ? 5.903 -13.623 -12.701 1.00 86.25 88 PRO A N 1
ATOM 680 C CA . PRO A 1 88 ? 7.135 -13.226 -13.378 1.00 86.25 88 PRO A CA 1
ATOM 681 C C . PRO A 1 88 ? 7.074 -11.817 -13.986 1.00 86.25 88 PRO A C 1
ATOM 683 O O . PRO A 1 88 ? 8.118 -11.192 -14.157 1.00 86.25 88 PRO A O 1
ATOM 686 N N . ARG A 1 89 ? 5.883 -11.312 -14.337 1.00 87.31 89 ARG A N 1
ATOM 687 C CA . ARG A 1 89 ? 5.719 -10.012 -15.012 1.00 87.31 89 ARG A CA 1
ATOM 688 C C . ARG A 1 89 ? 5.390 -8.905 -14.019 1.00 87.31 89 ARG A C 1
ATOM 690 O O . ARG A 1 89 ? 4.629 -9.126 -13.084 1.00 87.31 89 ARG A O 1
ATOM 697 N N . ALA A 1 90 ? 5.910 -7.701 -14.262 1.00 86.75 90 ALA A N 1
ATOM 698 C CA . ALA A 1 90 ? 5.640 -6.531 -13.422 1.00 86.75 90 ALA A CA 1
ATOM 699 C C . ALA A 1 90 ? 4.145 -6.205 -13.298 1.00 86.75 90 ALA A C 1
ATOM 701 O O . ALA A 1 90 ? 3.681 -5.910 -12.200 1.00 86.75 90 ALA A O 1
ATOM 702 N N . GLU A 1 91 ? 3.406 -6.289 -14.406 1.00 89.88 91 GLU A N 1
ATOM 703 C CA . GLU A 1 91 ? 1.956 -6.082 -14.433 1.00 89.88 91 GLU A CA 1
ATOM 704 C C . GLU A 1 91 ? 1.230 -7.075 -13.514 1.00 89.88 91 GLU A C 1
ATOM 706 O O . GLU A 1 91 ? 0.453 -6.660 -12.654 1.00 89.88 91 GLU A O 1
ATOM 711 N N . ASP A 1 92 ? 1.538 -8.371 -13.639 1.00 92.25 92 ASP A N 1
ATOM 712 C CA . ASP A 1 92 ? 0.939 -9.431 -12.820 1.00 92.25 92 ASP A CA 1
ATOM 713 C C . ASP A 1 92 ? 1.288 -9.245 -11.332 1.00 92.25 92 ASP A C 1
ATOM 715 O O . ASP A 1 92 ? 0.411 -9.317 -10.473 1.00 92.25 92 ASP A O 1
ATOM 719 N N . LYS A 1 93 ? 2.552 -8.918 -11.023 1.00 92.31 93 LYS A N 1
ATOM 720 C CA . LYS A 1 93 ? 3.010 -8.641 -9.653 1.00 92.31 93 LYS A CA 1
ATOM 721 C C . LYS A 1 93 ? 2.259 -7.487 -9.002 1.00 92.31 93 LYS A C 1
ATOM 723 O O . LYS A 1 93 ? 1.838 -7.614 -7.855 1.00 92.31 93 LYS A O 1
ATOM 728 N N . LEU A 1 94 ? 2.119 -6.359 -9.704 1.00 91.56 94 LEU A N 1
ATOM 729 C CA . LEU A 1 94 ? 1.414 -5.204 -9.151 1.00 91.56 94 LEU A CA 1
ATOM 730 C C . LEU A 1 94 ? -0.076 -5.504 -8.994 1.00 91.56 94 LEU A C 1
ATOM 732 O O . LEU A 1 94 ? -0.652 -5.172 -7.962 1.00 91.56 94 LEU A O 1
ATOM 736 N N . THR A 1 95 ? -0.674 -6.159 -9.988 1.00 94.75 95 THR A N 1
ATOM 737 C CA . THR A 1 95 ? -2.100 -6.498 -9.992 1.00 94.75 95 THR A CA 1
ATOM 738 C C . THR A 1 95 ? -2.456 -7.415 -8.828 1.00 94.75 95 THR A C 1
ATOM 740 O O . THR A 1 95 ? -3.318 -7.083 -8.018 1.00 94.75 95 THR A O 1
ATOM 743 N N . GLU A 1 96 ? -1.770 -8.548 -8.694 1.00 96.25 96 GLU A N 1
ATOM 744 C CA . GLU A 1 96 ? -2.077 -9.513 -7.636 1.00 96.25 96 GLU A CA 1
ATOM 745 C C . GLU A 1 96 ? -1.603 -9.012 -6.268 1.00 96.25 96 GLU A C 1
ATOM 747 O O . GLU A 1 96 ? -2.290 -9.215 -5.271 1.00 96.25 96 GLU A O 1
ATOM 752 N N . GLY A 1 97 ? -0.504 -8.251 -6.212 1.00 95.19 97 GLY A N 1
ATOM 753 C CA . GLY A 1 97 ? -0.080 -7.558 -4.997 1.00 95.19 97 GLY A CA 1
ATOM 754 C C . GLY A 1 97 ? -1.109 -6.534 -4.506 1.00 95.19 97 GLY A C 1
ATOM 755 O O . GLY A 1 97 ? -1.348 -6.433 -3.302 1.00 95.19 97 GLY A O 1
ATOM 756 N N . PHE A 1 98 ? -1.765 -5.806 -5.413 1.00 95.06 98 PHE A N 1
ATOM 757 C CA . PHE A 1 98 ? -2.841 -4.867 -5.087 1.00 95.06 98 PHE A CA 1
ATOM 758 C C . PHE A 1 98 ? -4.067 -5.588 -4.516 1.00 95.06 98 PHE A C 1
ATOM 760 O O . PHE A 1 98 ? -4.540 -5.224 -3.438 1.00 95.06 98 PHE A O 1
ATOM 767 N N . VAL A 1 99 ? -4.535 -6.648 -5.183 1.00 96.19 99 VAL A N 1
ATOM 768 C CA . VAL A 1 99 ? -5.670 -7.459 -4.707 1.00 96.19 99 VAL A CA 1
ATOM 769 C C . VAL A 1 99 ? -5.362 -8.099 -3.357 1.00 96.19 99 VAL A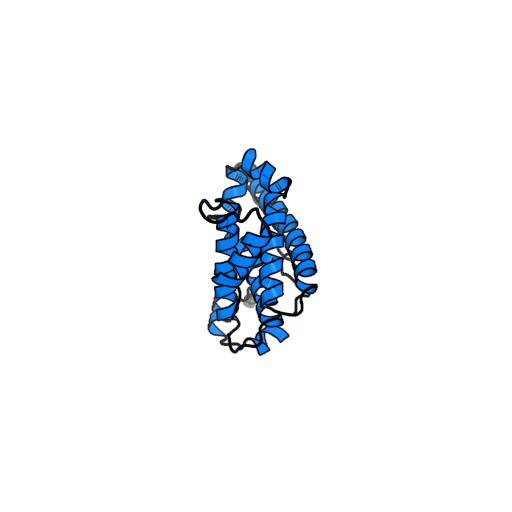 C 1
ATOM 771 O O . VAL A 1 99 ? -6.163 -7.996 -2.426 1.00 96.19 99 VAL A O 1
ATOM 774 N N . PHE A 1 100 ? -4.175 -8.694 -3.218 1.00 96.75 100 PHE A N 1
ATOM 775 C CA . PHE A 1 100 ? -3.697 -9.248 -1.957 1.00 96.75 100 PHE A CA 1
ATOM 776 C C . PHE A 1 100 ? -3.698 -8.194 -0.851 1.00 96.75 100 PHE A C 1
ATOM 778 O O . PHE A 1 100 ? -4.204 -8.447 0.238 1.00 96.75 100 PHE A O 1
ATOM 785 N N . THR A 1 101 ? -3.174 -6.998 -1.131 1.00 95.44 101 THR A N 1
ATOM 786 C CA . THR A 1 101 ? -3.095 -5.905 -0.157 1.00 95.44 101 THR A CA 1
ATOM 787 C C . THR A 1 101 ? -4.477 -5.485 0.331 1.00 95.44 101 THR A C 1
ATOM 789 O O . THR A 1 101 ? -4.686 -5.375 1.538 1.00 95.44 101 THR A O 1
ATOM 792 N N . LEU A 1 102 ? -5.436 -5.291 -0.579 1.00 93.56 102 LEU A N 1
ATOM 793 C CA . LEU A 1 102 ? -6.803 -4.921 -0.211 1.00 93.56 102 LEU A CA 1
ATOM 794 C C . LEU A 1 102 ? -7.469 -6.003 0.647 1.00 93.56 102 LEU A C 1
ATOM 796 O O . LEU A 1 102 ? -7.995 -5.696 1.717 1.00 93.56 102 LEU A O 1
ATOM 800 N N . ALA A 1 103 ? -7.390 -7.266 0.224 1.00 93.19 103 ALA A N 1
ATOM 801 C CA . ALA A 1 103 ? -7.967 -8.386 0.963 1.00 93.19 103 ALA A CA 1
ATOM 802 C C . ALA A 1 103 ? -7.323 -8.556 2.351 1.00 93.19 103 ALA A C 1
ATOM 804 O O . ALA A 1 103 ? -8.020 -8.735 3.355 1.00 93.19 103 ALA A O 1
ATOM 805 N N . ALA A 1 104 ? -5.994 -8.462 2.424 1.00 93.38 104 ALA A N 1
ATOM 806 C CA . ALA A 1 104 ? -5.240 -8.605 3.661 1.00 93.38 104 ALA A CA 1
ATOM 807 C C . ALA A 1 104 ? -5.559 -7.480 4.647 1.00 93.38 104 ALA A C 1
ATOM 809 O O . ALA A 1 104 ? -5.846 -7.766 5.805 1.00 93.38 104 ALA A O 1
ATOM 810 N N . LEU A 1 105 ? -5.565 -6.217 4.204 1.00 90.19 105 LEU A N 1
ATOM 811 C CA . LEU A 1 105 ? -5.845 -5.077 5.080 1.00 90.19 105 LEU A CA 1
ATOM 812 C C . LEU A 1 105 ? -7.300 -5.073 5.562 1.00 90.19 105 LEU A C 1
ATOM 814 O O . LEU A 1 105 ? -7.536 -4.864 6.748 1.00 90.19 105 LEU A O 1
ATOM 818 N N . ARG A 1 106 ? -8.270 -5.393 4.697 1.00 86.25 106 ARG A N 1
ATOM 819 C CA . ARG A 1 106 ? -9.692 -5.445 5.083 1.00 86.25 106 ARG A CA 1
ATOM 820 C C . ARG A 1 106 ? -10.033 -6.589 6.028 1.00 86.25 106 ARG A C 1
ATOM 822 O O . ARG A 1 106 ? -10.965 -6.465 6.813 1.00 86.25 106 ARG A O 1
ATOM 829 N N . SER A 1 107 ? -9.293 -7.694 5.980 1.00 90.00 107 SER A N 1
ATOM 830 C CA . SER A 1 107 ? -9.454 -8.815 6.917 1.00 90.00 107 SER A CA 1
ATOM 831 C C . SER A 1 107 ? -8.516 -8.726 8.128 1.00 90.00 107 SER A C 1
ATOM 833 O O . SER A 1 107 ? -8.515 -9.618 8.982 1.00 90.00 107 SER A O 1
ATOM 835 N N . HIS A 1 108 ? -7.723 -7.654 8.244 1.00 91.12 108 HIS A N 1
ATOM 836 C CA . HIS A 1 108 ? -6.694 -7.551 9.268 1.00 91.12 108 HIS A CA 1
ATOM 837 C C . HIS A 1 108 ? -7.301 -7.272 10.648 1.00 91.12 108 HIS A C 1
ATOM 839 O O . HIS A 1 108 ? -7.557 -6.131 11.031 1.00 91.12 108 HIS A O 1
ATOM 845 N N . THR A 1 109 ? -7.422 -8.324 11.461 1.00 89.81 109 THR A N 1
ATOM 846 C CA . THR A 1 109 ? -8.050 -8.284 12.791 1.00 89.81 109 THR A CA 1
ATOM 847 C C . THR A 1 109 ? -7.572 -7.129 13.676 1.00 89.81 109 THR A C 1
ATOM 849 O O . THR A 1 109 ? -8.399 -6.445 14.266 1.00 89.81 109 THR A O 1
ATOM 852 N N . LEU A 1 110 ? -6.255 -6.897 13.799 1.00 89.00 110 LEU A N 1
ATOM 853 C CA . LEU A 1 110 ? -5.744 -5.817 14.659 1.00 89.00 110 LEU A CA 1
ATOM 854 C C . LEU A 1 110 ? -6.081 -4.421 14.120 1.00 89.00 110 LEU A C 1
ATOM 856 O O . LEU A 1 110 ? -6.514 -3.576 14.894 1.00 89.00 110 LEU A O 1
ATOM 860 N N . LEU A 1 111 ? -5.878 -4.192 12.820 1.00 88.69 111 LEU A N 1
ATOM 861 C CA . LEU A 1 111 ? -6.153 -2.920 12.163 1.00 88.69 111 LEU A CA 1
ATOM 862 C C . LEU A 1 111 ? -7.623 -2.543 12.340 1.00 88.69 111 LEU A C 1
ATOM 864 O O . LEU A 1 111 ? -7.910 -1.472 12.859 1.00 88.69 111 LEU A O 1
ATOM 868 N N . ASN A 1 112 ? -8.535 -3.453 11.991 1.00 89.62 112 ASN A N 1
ATOM 869 C CA . ASN A 1 112 ? -9.971 -3.204 12.095 1.00 89.62 112 ASN A CA 1
ATOM 870 C C . ASN A 1 112 ? -10.400 -2.969 13.543 1.00 89.62 112 ASN A C 1
ATOM 872 O O . ASN A 1 112 ? -11.113 -2.012 13.816 1.00 89.62 112 ASN A O 1
ATOM 876 N N . ARG A 1 113 ? -9.898 -3.776 14.489 1.00 90.75 113 ARG A N 1
ATOM 877 C CA . ARG A 1 113 ? -10.178 -3.559 15.915 1.00 90.75 113 ARG A CA 1
ATOM 878 C C . ARG A 1 113 ? -9.729 -2.178 16.379 1.00 90.75 113 ARG A C 1
ATOM 880 O O . ARG A 1 113 ? -10.508 -1.505 17.031 1.00 90.75 113 ARG A O 1
ATOM 887 N N . LEU A 1 114 ? -8.512 -1.753 16.037 1.00 89.94 114 LEU A N 1
ATOM 888 C CA . LEU A 1 114 ? -7.997 -0.439 16.432 1.00 89.94 114 LEU A CA 1
ATOM 889 C C . LEU A 1 114 ? -8.750 0.713 15.757 1.00 89.94 114 LEU A C 1
ATOM 891 O O . LEU A 1 114 ? -8.999 1.721 16.406 1.00 89.94 114 LEU A O 1
ATOM 895 N N . LEU A 1 115 ? -9.143 0.569 14.488 1.00 89.31 115 LEU A N 1
ATOM 896 C CA . LEU A 1 115 ? -9.982 1.558 13.802 1.00 89.31 115 LEU A CA 1
ATOM 897 C C . LEU A 1 115 ? -11.366 1.691 14.454 1.00 89.31 115 LEU A C 1
ATOM 899 O O . LEU A 1 115 ? -11.909 2.791 14.500 1.00 89.31 115 LEU A O 1
ATOM 903 N N . GLU A 1 116 ? -11.929 0.593 14.959 1.00 90.50 116 GLU A N 1
ATOM 904 C CA . GLU A 1 116 ? -13.234 0.581 15.627 1.00 90.50 116 GLU A CA 1
ATOM 905 C C . GLU A 1 116 ? -13.170 1.066 17.082 1.00 90.50 116 GLU A C 1
ATOM 907 O O . GLU A 1 116 ? -14.063 1.788 17.522 1.00 90.50 116 GLU A O 1
ATOM 912 N N . SER A 1 117 ? -12.151 0.654 17.845 1.00 91.62 117 SER A N 1
ATOM 913 C CA . SER A 1 117 ? -12.097 0.880 19.293 1.00 91.62 117 SER A CA 1
ATOM 914 C C . SER A 1 117 ? -11.280 2.098 19.715 1.00 91.62 117 SER A C 1
ATOM 916 O O . SER A 1 117 ? -11.627 2.720 20.713 1.00 91.62 117 SER A O 1
ATOM 918 N N . GLU A 1 118 ? -10.189 2.406 19.008 1.00 91.50 118 GLU A N 1
ATOM 919 C CA . GLU A 1 118 ? -9.207 3.441 19.380 1.00 91.50 118 GLU A CA 1
ATOM 920 C C . GLU A 1 118 ? -8.691 4.213 18.137 1.00 91.50 118 GLU A C 1
ATOM 922 O O . GLU A 1 118 ? -7.479 4.283 17.887 1.00 91.50 118 GLU A O 1
ATOM 927 N N . PRO A 1 119 ? -9.578 4.787 17.299 1.00 90.75 119 PRO A N 1
ATOM 928 C CA . PRO A 1 119 ? -9.180 5.436 16.049 1.00 90.75 119 PRO A CA 1
ATOM 929 C C . PRO A 1 119 ? -8.215 6.611 16.259 1.00 90.75 119 PRO A C 1
ATOM 931 O O . PRO A 1 119 ? -7.310 6.813 15.451 1.00 90.75 119 PRO A O 1
ATOM 934 N N . GLU A 1 120 ? -8.348 7.367 17.349 1.00 89.38 120 GLU A N 1
ATOM 935 C CA . GLU A 1 120 ? -7.449 8.466 17.719 1.00 89.38 120 GLU A CA 1
ATOM 936 C C . GLU A 1 120 ? -6.011 8.012 17.991 1.00 89.38 120 GLU A C 1
ATOM 938 O O . GLU A 1 120 ? -5.079 8.803 17.837 1.00 89.38 120 GLU A O 1
ATOM 943 N N . ALA A 1 121 ? -5.829 6.744 18.358 1.00 87.44 121 ALA A N 1
ATOM 944 C CA . ALA A 1 121 ? -4.532 6.152 18.627 1.00 87.44 121 ALA A CA 1
ATOM 945 C C . ALA A 1 121 ? -3.859 5.672 17.332 1.00 87.44 121 ALA A C 1
ATOM 947 O O . ALA A 1 121 ? -2.653 5.823 17.168 1.00 87.44 121 ALA A O 1
ATOM 948 N N . LEU A 1 122 ? -4.631 5.123 16.389 1.00 89.00 122 LEU A N 1
ATOM 949 C CA . LEU A 1 122 ? -4.111 4.523 15.158 1.00 89.00 122 LEU A CA 1
ATOM 950 C C . LEU A 1 122 ? -4.030 5.503 13.978 1.00 89.00 122 LEU A C 1
ATOM 952 O O . LEU A 1 122 ? -3.019 5.539 13.271 1.00 89.00 122 LEU A O 1
ATOM 956 N N . LEU A 1 123 ? -5.088 6.284 13.733 1.00 92.00 123 LEU A N 1
ATOM 957 C CA . LEU A 1 123 ? -5.208 7.120 12.535 1.00 92.00 123 LEU A CA 1
ATOM 958 C C . LEU A 1 123 ? -4.049 8.104 12.349 1.00 92.00 123 LEU A C 1
ATOM 960 O O . LEU A 1 123 ? -3.630 8.259 11.199 1.00 92.00 123 LEU A O 1
ATOM 964 N N . PRO A 1 124 ? -3.469 8.738 13.391 1.00 91.62 124 PRO A N 1
ATOM 965 C CA . PRO A 1 124 ? -2.303 9.596 13.207 1.00 91.62 124 PRO A CA 1
ATOM 966 C C . PRO A 1 124 ? -1.157 8.876 12.489 1.00 91.62 124 PRO A C 1
ATOM 968 O O . PRO A 1 124 ? -0.618 9.412 11.522 1.00 91.62 124 PRO A O 1
ATOM 971 N N . HIS A 1 125 ? -0.853 7.633 12.868 1.00 88.75 125 HIS A N 1
ATOM 972 C CA . HIS A 1 125 ? 0.230 6.833 12.285 1.00 88.75 125 HIS A CA 1
ATOM 973 C C . HIS A 1 125 ? -0.062 6.324 10.865 1.00 88.75 125 HIS A C 1
ATOM 975 O O . HIS A 1 125 ? 0.862 5.931 10.157 1.00 88.75 125 HIS A O 1
ATOM 981 N N . LEU A 1 126 ? -1.321 6.362 10.426 1.00 89.56 126 LEU A N 1
ATOM 982 C CA . LEU A 1 126 ? -1.727 6.057 9.050 1.00 89.56 126 LEU A CA 1
ATOM 983 C C . LEU A 1 126 ? -1.980 7.320 8.214 1.00 89.56 126 LEU A C 1
ATOM 985 O O . LEU A 1 126 ? -2.252 7.231 7.024 1.00 89.56 126 LEU A O 1
ATOM 989 N N . THR A 1 127 ? -1.912 8.510 8.813 1.00 91.06 127 THR A N 1
ATOM 990 C CA . THR A 1 127 ? -2.246 9.769 8.135 1.00 91.06 127 THR A CA 1
ATOM 991 C C . THR A 1 127 ? -1.187 10.839 8.409 1.00 91.06 127 THR A C 1
ATOM 993 O O . THR A 1 127 ? -0.112 10.825 7.809 1.00 91.06 127 THR A O 1
ATOM 996 N N . VAL A 1 128 ? -1.466 11.772 9.318 1.00 91.50 128 VAL A N 1
ATOM 997 C CA . VAL A 1 128 ? -0.684 12.987 9.576 1.00 91.50 128 VAL A CA 1
ATOM 998 C C . VAL A 1 128 ? 0.717 12.715 10.135 1.00 91.50 128 VAL A C 1
ATOM 1000 O O . VAL A 1 128 ? 1.637 13.487 9.879 1.00 91.50 128 VAL A O 1
ATOM 1003 N N . GLN A 1 129 ? 0.902 11.607 10.853 1.00 90.06 129 GLN A N 1
ATOM 1004 C CA . GLN A 1 129 ? 2.180 11.131 11.399 1.00 90.06 129 GLN A CA 1
ATOM 1005 C C . GLN A 1 129 ? 2.712 9.892 10.655 1.00 90.06 129 GLN A C 1
ATOM 1007 O O . GLN A 1 129 ? 3.754 9.356 11.022 1.00 90.06 129 GLN A O 1
ATOM 1012 N N . GLY A 1 130 ? 2.067 9.456 9.568 1.00 89.69 130 GLY A N 1
ATOM 1013 C CA . GLY A 1 130 ? 2.412 8.230 8.836 1.00 89.69 130 GLY A CA 1
ATOM 1014 C C . GLY A 1 130 ? 3.645 8.313 7.935 1.00 89.69 130 GLY A C 1
ATOM 1015 O O . GLY A 1 130 ? 3.777 7.526 7.001 1.00 89.69 130 GLY A O 1
ATOM 1016 N N . ARG A 1 131 ? 4.557 9.263 8.171 1.00 91.06 131 ARG A N 1
ATOM 1017 C CA . ARG A 1 131 ? 5.731 9.489 7.312 1.00 91.06 131 ARG A CA 1
ATOM 1018 C C . ARG A 1 131 ? 6.592 8.234 7.168 1.00 91.06 131 ARG A C 1
ATOM 1020 O O . ARG A 1 131 ? 6.918 7.861 6.047 1.00 91.06 131 ARG A O 1
ATOM 1027 N N . GLU A 1 132 ? 6.961 7.605 8.281 1.00 88.25 132 GLU A N 1
ATOM 1028 C CA . GLU A 1 132 ? 7.835 6.424 8.262 1.00 88.25 132 GLU A CA 1
ATOM 1029 C C . GLU A 1 132 ? 7.122 5.197 7.683 1.00 88.25 132 GLU A C 1
ATOM 1031 O O . GLU A 1 132 ? 7.726 4.420 6.943 1.00 88.25 132 GLU A O 1
ATOM 1036 N N . PHE A 1 133 ? 5.816 5.071 7.939 1.00 89.81 133 PHE A N 1
ATOM 1037 C CA . PHE A 1 133 ? 4.970 4.041 7.342 1.00 89.81 133 PHE A CA 1
ATOM 1038 C C . PHE A 1 133 ? 4.959 4.154 5.812 1.00 89.81 133 PHE A C 1
ATOM 1040 O O . PHE A 1 133 ? 5.302 3.198 5.115 1.00 89.81 133 PHE A O 1
ATOM 1047 N N . VAL A 1 134 ? 4.620 5.341 5.289 1.00 94.12 134 VAL A N 1
ATOM 1048 C CA . VAL A 1 134 ? 4.581 5.606 3.844 1.00 94.12 134 VAL A CA 1
ATOM 1049 C C . VAL A 1 134 ? 5.955 5.378 3.237 1.00 94.12 134 VAL A C 1
ATOM 1051 O O . VAL A 1 134 ? 6.061 4.632 2.273 1.00 94.12 134 VAL A O 1
ATOM 1054 N N . ARG A 1 135 ? 7.013 5.935 3.838 1.00 93.31 135 ARG A N 1
ATOM 1055 C CA . ARG A 1 135 ? 8.392 5.741 3.378 1.00 93.31 135 ARG A CA 1
ATOM 1056 C C . ARG A 1 135 ? 8.753 4.261 3.264 1.00 93.31 135 ARG A C 1
ATOM 1058 O O . ARG A 1 135 ? 9.227 3.836 2.218 1.00 93.31 135 ARG A O 1
ATOM 1065 N N . THR A 1 136 ? 8.500 3.478 4.311 1.00 92.25 136 THR A N 1
ATOM 1066 C CA . THR A 1 136 ? 8.834 2.047 4.339 1.00 92.25 136 THR A CA 1
ATOM 1067 C C . THR A 1 136 ? 8.110 1.280 3.231 1.00 92.25 136 THR A C 1
ATOM 1069 O O . THR A 1 136 ? 8.717 0.452 2.551 1.00 92.25 136 THR A O 1
ATOM 1072 N N . CYS A 1 137 ? 6.826 1.573 3.013 1.00 94.75 137 CYS A N 1
ATOM 1073 C CA . CYS A 1 137 ? 6.044 0.951 1.946 1.00 94.75 137 CYS A CA 1
ATOM 1074 C C . CYS A 1 137 ? 6.521 1.387 0.551 1.00 94.75 137 CYS A C 1
ATOM 1076 O O . CYS A 1 137 ? 6.614 0.555 -0.350 1.00 94.75 137 CYS A O 1
ATOM 1078 N N . SER A 1 138 ? 6.845 2.671 0.371 1.00 95.31 138 SER A N 1
ATOM 1079 C CA . SER A 1 138 ? 7.348 3.220 -0.892 1.00 95.31 138 SER A CA 1
ATOM 1080 C C . SER A 1 138 ? 8.704 2.629 -1.259 1.00 95.31 138 SER A C 1
ATOM 1082 O O . SER A 1 138 ? 8.892 2.207 -2.396 1.00 95.31 138 SER A O 1
ATOM 1084 N N . ASP A 1 139 ? 9.625 2.535 -0.296 1.00 93.38 139 ASP A N 1
ATOM 1085 C CA . ASP A 1 139 ? 10.939 1.915 -0.483 1.00 93.38 139 ASP A CA 1
ATOM 1086 C C . ASP A 1 139 ? 10.786 0.446 -0.915 1.00 93.38 139 ASP A C 1
ATOM 1088 O O . ASP A 1 139 ? 11.438 -0.006 -1.860 1.00 93.38 139 ASP A O 1
ATOM 1092 N N . PHE A 1 140 ? 9.879 -0.295 -0.265 1.00 93.38 140 PHE A N 1
ATOM 1093 C CA . PHE A 1 140 ? 9.563 -1.675 -0.634 1.00 93.38 140 PHE A CA 1
ATOM 1094 C C . PHE A 1 140 ? 9.000 -1.784 -2.058 1.00 93.38 140 PHE A C 1
ATOM 1096 O O . PHE A 1 140 ? 9.475 -2.595 -2.855 1.00 93.38 140 PHE A O 1
ATOM 1103 N N . LEU A 1 141 ? 7.997 -0.974 -2.399 1.00 92.31 141 LEU A N 1
ATOM 1104 C CA . LEU A 1 141 ? 7.328 -1.064 -3.694 1.00 92.31 141 LEU A CA 1
ATOM 1105 C C . LEU A 1 141 ? 8.239 -0.599 -4.839 1.00 92.31 141 LEU A C 1
ATOM 1107 O O . LEU A 1 141 ? 8.283 -1.247 -5.884 1.00 92.31 141 LEU A O 1
ATOM 1111 N N . ALA A 1 142 ? 9.047 0.442 -4.625 1.00 91.50 142 ALA A N 1
ATOM 1112 C CA . ALA A 1 142 ? 10.095 0.828 -5.564 1.00 91.50 142 ALA A CA 1
ATOM 1113 C C . ALA A 1 142 ? 11.069 -0.337 -5.808 1.00 91.50 142 ALA A C 1
ATOM 1115 O O . ALA A 1 142 ? 11.468 -0.569 -6.951 1.00 91.50 142 ALA A O 1
ATOM 1116 N N . ALA A 1 143 ? 11.390 -1.126 -4.768 1.00 89.25 143 ALA A N 1
ATOM 1117 C CA . ALA A 1 143 ? 12.268 -2.294 -4.883 1.00 89.25 143 ALA A CA 1
ATOM 1118 C C . ALA A 1 143 ? 11.655 -3.361 -5.788 1.00 89.25 143 ALA A C 1
ATOM 1120 O O . ALA A 1 143 ? 12.349 -3.923 -6.641 1.00 89.25 143 ALA A O 1
ATOM 1121 N N . GLN A 1 144 ? 10.349 -3.602 -5.653 1.00 88.00 144 GLN A N 1
ATOM 1122 C CA . GLN A 1 144 ? 9.619 -4.513 -6.536 1.00 88.00 144 GLN A CA 1
ATOM 1123 C C . GLN A 1 144 ? 9.601 -4.011 -7.976 1.00 88.00 144 GLN A C 1
ATOM 1125 O O . GLN A 1 144 ? 9.855 -4.786 -8.904 1.00 88.00 144 GLN A O 1
ATOM 1130 N N . PHE A 1 145 ? 9.353 -2.715 -8.165 1.00 88.00 145 PHE A N 1
ATOM 1131 C CA . PHE A 1 145 ? 9.342 -2.092 -9.479 1.00 88.00 145 PHE A CA 1
ATOM 1132 C C . PHE A 1 145 ? 10.686 -2.197 -10.175 1.00 88.00 145 PHE A C 1
ATOM 1134 O O . PHE A 1 145 ? 10.727 -2.688 -11.297 1.00 88.00 145 PHE A O 1
ATOM 1141 N N . ALA A 1 146 ? 11.792 -1.855 -9.519 1.00 87.75 146 ALA A N 1
ATOM 1142 C CA . ALA A 1 146 ? 13.085 -1.973 -10.177 1.00 87.75 146 ALA A CA 1
ATOM 1143 C C . ALA A 1 146 ? 13.421 -3.417 -10.536 1.00 87.75 146 ALA A C 1
ATOM 1145 O O . ALA A 1 146 ? 14.011 -3.657 -11.578 1.00 87.75 146 ALA A O 1
ATOM 1146 N N . GLN A 1 147 ? 13.053 -4.406 -9.725 1.00 84.94 147 GLN A N 1
ATOM 1147 C CA . GLN A 1 147 ? 13.322 -5.801 -10.082 1.00 84.94 147 GLN A CA 1
ATOM 1148 C C . GLN A 1 147 ? 12.502 -6.275 -11.283 1.00 84.94 147 GLN A C 1
ATOM 1150 O O . GLN A 1 147 ? 12.980 -7.104 -12.052 1.00 84.94 147 GLN A O 1
ATOM 1155 N N . SER A 1 148 ? 11.289 -5.749 -11.442 1.00 83.00 148 SER A N 1
ATOM 1156 C CA . SER A 1 148 ? 10.293 -6.321 -12.351 1.00 83.00 148 SER A CA 1
ATOM 1157 C C . SER A 1 148 ? 10.131 -5.526 -13.645 1.00 83.00 148 SER A C 1
ATOM 1159 O O . SER A 1 148 ? 9.739 -6.094 -14.660 1.00 83.00 148 SER A O 1
ATOM 1161 N N . LEU A 1 149 ? 10.437 -4.229 -13.620 1.00 82.12 149 LEU A N 1
ATOM 1162 C CA . LEU A 1 149 ? 10.367 -3.342 -14.774 1.00 82.12 149 LEU A CA 1
ATOM 1163 C C . LEU A 1 149 ? 11.716 -3.266 -15.478 1.00 82.12 149 LEU A C 1
ATOM 1165 O O . LEU A 1 149 ? 12.771 -3.135 -14.846 1.00 82.12 149 LEU A O 1
ATOM 1169 N N . ASP A 1 150 ? 11.666 -3.345 -16.800 1.00 77.31 150 ASP A N 1
ATOM 1170 C CA . ASP A 1 150 ? 12.813 -3.130 -17.674 1.00 77.31 150 ASP A CA 1
ATOM 1171 C C . ASP A 1 150 ? 12.577 -1.872 -18.511 1.00 77.31 150 ASP A C 1
ATOM 1173 O O . ASP A 1 150 ? 12.339 -1.930 -19.713 1.00 77.31 150 ASP A O 1
ATOM 1177 N N . ASP A 1 151 ? 12.571 -0.726 -17.829 1.00 78.62 151 ASP A N 1
ATOM 1178 C CA . ASP A 1 151 ? 12.496 0.592 -18.454 1.00 78.62 151 ASP A CA 1
ATOM 1179 C C . ASP A 1 151 ? 13.594 1.529 -17.927 1.00 78.62 151 ASP A C 1
ATOM 1181 O O . ASP A 1 151 ? 14.390 1.176 -17.048 1.00 78.62 151 ASP A O 1
ATOM 1185 N N . ASP A 1 152 ? 13.665 2.722 -18.515 1.00 84.19 152 ASP A N 1
ATOM 1186 C CA . ASP A 1 152 ? 14.730 3.694 -18.267 1.00 84.19 152 ASP A CA 1
ATOM 1187 C C . ASP A 1 152 ? 14.467 4.610 -17.059 1.00 84.19 152 ASP A C 1
ATOM 1189 O O . ASP A 1 152 ? 15.217 5.568 -16.847 1.00 84.19 152 ASP A O 1
ATOM 1193 N N . ARG A 1 153 ? 13.446 4.323 -16.234 1.00 85.88 153 ARG A N 1
ATOM 1194 C CA . ARG A 1 153 ? 13.173 5.123 -15.036 1.00 85.88 153 ARG A CA 1
ATOM 1195 C C . ARG A 1 153 ? 14.343 5.078 -14.057 1.00 85.88 153 ARG A C 1
ATOM 1197 O O . ARG A 1 153 ? 14.969 4.048 -13.789 1.00 85.88 153 ARG A O 1
ATOM 1204 N N . THR A 1 154 ? 14.631 6.232 -13.485 1.00 89.44 154 THR A N 1
ATOM 1205 C CA . THR A 1 154 ? 15.579 6.434 -12.391 1.00 89.44 154 THR A CA 1
ATOM 1206 C C . THR A 1 154 ? 15.012 5.917 -11.071 1.00 89.44 154 THR A C 1
ATOM 1208 O O . THR A 1 154 ? 13.799 5.802 -10.892 1.00 89.44 154 THR A O 1
ATOM 1211 N N . GLY A 1 155 ? 15.883 5.664 -10.089 1.00 87.56 155 GLY A N 1
ATOM 1212 C CA . GLY A 1 155 ? 15.431 5.292 -8.740 1.00 87.56 155 GLY A CA 1
ATOM 1213 C C . GLY A 1 155 ? 14.492 6.335 -8.108 1.00 87.56 155 GLY A C 1
ATOM 1214 O O . GLY A 1 155 ? 13.553 5.973 -7.403 1.00 87.56 155 GLY A O 1
ATOM 1215 N N . ALA A 1 156 ? 14.692 7.622 -8.412 1.00 89.50 156 ALA A N 1
ATOM 1216 C CA . ALA A 1 156 ? 13.827 8.706 -7.948 1.00 89.50 156 ALA A CA 1
ATOM 1217 C C . ALA A 1 156 ? 12.413 8.622 -8.546 1.00 89.50 156 ALA A C 1
ATOM 1219 O O . ALA A 1 156 ? 11.431 8.755 -7.819 1.00 89.50 156 ALA A O 1
ATOM 1220 N N . GLU A 1 157 ? 12.296 8.349 -9.848 1.00 90.44 157 GLU A N 1
ATOM 1221 C CA . GLU A 1 157 ? 10.998 8.162 -10.509 1.00 90.44 157 GLU A CA 1
ATOM 1222 C C . GLU A 1 157 ? 10.255 6.940 -9.958 1.00 90.44 157 GLU A C 1
ATOM 1224 O O . GLU A 1 157 ? 9.048 7.011 -9.721 1.00 90.44 157 GLU A O 1
ATOM 1229 N N . LEU A 1 158 ? 10.969 5.843 -9.681 1.00 89.38 158 LEU A N 1
ATOM 1230 C CA . LEU A 1 158 ? 10.375 4.655 -9.062 1.00 89.38 158 LEU A CA 1
ATOM 1231 C C . LEU A 1 158 ? 9.841 4.940 -7.653 1.00 89.38 158 LEU A C 1
ATOM 1233 O O . LEU A 1 158 ? 8.739 4.501 -7.330 1.00 89.38 158 LEU A O 1
ATOM 1237 N N . LEU A 1 159 ? 10.574 5.703 -6.836 1.00 92.69 159 LEU A N 1
ATOM 1238 C CA . LEU A 1 159 ? 10.123 6.115 -5.501 1.00 92.69 159 LEU A CA 1
ATOM 1239 C C . LEU A 1 159 ? 8.879 7.008 -5.559 1.00 92.69 159 LEU A C 1
ATOM 1241 O O . LEU A 1 159 ? 7.958 6.816 -4.768 1.00 92.69 159 LEU A O 1
ATOM 1245 N N . ILE A 1 160 ? 8.817 7.940 -6.515 1.00 94.31 160 ILE A N 1
ATOM 1246 C CA . ILE A 1 160 ? 7.645 8.806 -6.711 1.00 94.31 160 ILE A CA 1
ATOM 1247 C C . ILE A 1 160 ? 6.410 7.963 -7.048 1.00 94.31 160 ILE A C 1
ATOM 1249 O O . ILE A 1 160 ? 5.372 8.100 -6.402 1.00 94.31 160 ILE A O 1
ATOM 1253 N N . VAL A 1 161 ? 6.517 7.064 -8.032 1.00 91.75 161 VAL A N 1
ATOM 1254 C CA . VAL A 1 161 ? 5.396 6.199 -8.438 1.00 91.75 161 VAL A CA 1
ATOM 1255 C C . VAL A 1 161 ? 4.983 5.261 -7.300 1.00 91.75 161 VAL A C 1
ATOM 1257 O O . VAL A 1 161 ? 3.788 5.063 -7.062 1.00 91.75 161 VAL A O 1
ATOM 1260 N N . ALA A 1 162 ? 5.953 4.721 -6.561 1.00 92.44 162 ALA A N 1
ATOM 1261 C CA . ALA A 1 162 ? 5.694 3.882 -5.401 1.00 92.44 162 ALA A CA 1
ATOM 1262 C C . ALA A 1 162 ? 4.934 4.641 -4.302 1.00 92.44 162 ALA A C 1
ATOM 1264 O O . ALA A 1 162 ? 3.913 4.148 -3.826 1.00 92.44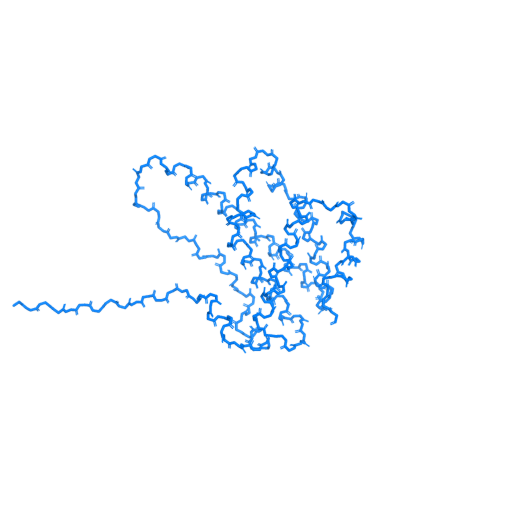 162 ALA A O 1
ATOM 1265 N N . GLU A 1 163 ? 5.358 5.857 -3.948 1.00 95.88 163 GLU A N 1
ATOM 1266 C CA . GLU A 1 163 ? 4.675 6.659 -2.928 1.00 95.88 163 GLU A CA 1
ATOM 1267 C C . GLU A 1 163 ? 3.246 7.027 -3.331 1.00 95.88 163 GLU A C 1
ATOM 1269 O O . GLU A 1 163 ? 2.330 6.927 -2.510 1.00 95.88 163 GLU A O 1
ATOM 1274 N N . LEU A 1 164 ? 3.026 7.401 -4.594 1.00 95.19 164 LEU A N 1
ATOM 1275 C CA . LEU A 1 164 ? 1.679 7.662 -5.105 1.00 95.19 164 LEU A CA 1
ATOM 1276 C C . LEU A 1 164 ? 0.789 6.421 -4.976 1.00 95.19 164 LEU A C 1
ATOM 1278 O O . LEU A 1 164 ? -0.332 6.515 -4.477 1.00 95.19 164 LEU A O 1
ATOM 1282 N N . THR A 1 165 ? 1.309 5.253 -5.355 1.00 92.31 165 THR A N 1
ATOM 1283 C CA . THR A 1 165 ? 0.580 3.980 -5.273 1.00 92.31 165 THR A CA 1
ATOM 1284 C C . THR A 1 165 ? 0.236 3.620 -3.827 1.00 92.31 165 THR A C 1
ATOM 1286 O O . THR A 1 165 ? -0.911 3.292 -3.526 1.00 92.31 165 THR A O 1
ATOM 1289 N N . VAL A 1 166 ? 1.196 3.744 -2.905 1.00 93.81 166 VAL A N 1
ATOM 1290 C CA . VAL A 1 166 ? 0.991 3.493 -1.469 1.00 93.81 166 VAL A CA 1
ATOM 1291 C C . VAL A 1 166 ? -0.093 4.406 -0.902 1.00 93.81 166 VAL A C 1
ATOM 1293 O O . VAL A 1 166 ? -0.988 3.937 -0.200 1.00 93.81 166 VAL A O 1
ATOM 1296 N N . ARG A 1 167 ? -0.053 5.705 -1.220 1.00 94.50 167 ARG A N 1
ATOM 1297 C CA . ARG A 1 167 ? -1.055 6.672 -0.746 1.00 94.50 167 ARG A CA 1
ATOM 1298 C C . ARG A 1 167 ? -2.448 6.381 -1.296 1.00 94.50 167 ARG A C 1
ATOM 1300 O O . ARG A 1 167 ? -3.418 6.526 -0.558 1.00 94.50 167 ARG A O 1
ATOM 1307 N N . LEU A 1 168 ? -2.5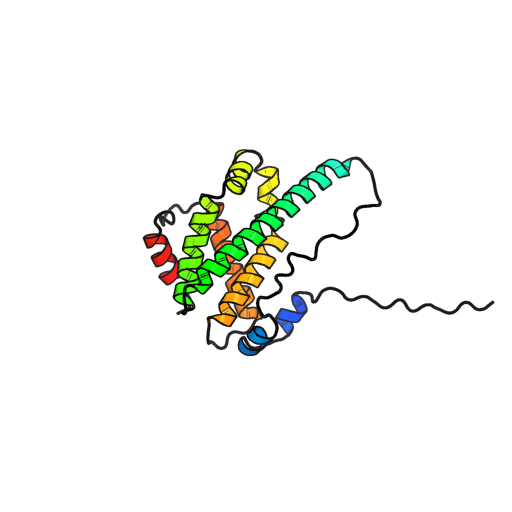51 5.953 -2.554 1.00 93.00 168 LEU A N 1
ATOM 1308 C CA . LEU A 1 168 ? -3.823 5.537 -3.147 1.00 93.00 168 LEU A CA 1
ATOM 1309 C C . LEU A 1 168 ? -4.401 4.315 -2.429 1.00 93.00 168 LEU A C 1
ATOM 1311 O O . LEU A 1 168 ? -5.559 4.345 -2.022 1.00 93.00 168 LEU A O 1
ATOM 1315 N N . ILE A 1 169 ? -3.590 3.278 -2.207 1.00 91.50 169 ILE A N 1
ATOM 1316 C CA . ILE A 1 169 ? -4.006 2.079 -1.464 1.00 91.50 169 ILE A CA 1
ATOM 1317 C C . ILE A 1 169 ? -4.466 2.454 -0.055 1.00 91.50 169 ILE A C 1
ATOM 1319 O O . ILE A 1 169 ? -5.553 2.062 0.363 1.00 91.50 169 ILE A O 1
ATOM 1323 N N . LEU A 1 170 ? -3.674 3.255 0.662 1.00 91.62 170 LEU A N 1
ATOM 1324 C CA . LEU A 1 170 ? -4.011 3.711 2.007 1.00 91.62 170 LEU A CA 1
ATOM 1325 C C . LEU A 1 170 ? -5.328 4.494 2.019 1.00 91.62 170 LEU A C 1
ATOM 1327 O O . LEU A 1 170 ? -6.155 4.294 2.905 1.00 91.62 170 LEU A O 1
ATOM 1331 N N . SER A 1 171 ? -5.561 5.324 1.000 1.00 91.88 171 SER A N 1
ATOM 1332 C CA . SER A 1 171 ? -6.828 6.031 0.840 1.00 91.88 171 SER A CA 1
ATOM 1333 C C . SER A 1 171 ? -7.999 5.081 0.597 1.00 91.88 171 SER A C 1
ATOM 1335 O O . SER A 1 171 ? -9.051 5.309 1.177 1.00 91.88 171 SER A O 1
ATOM 1337 N N . PHE A 1 172 ? -7.850 4.038 -0.226 1.00 90.88 172 PHE A N 1
ATOM 1338 C CA . PHE A 1 172 ? -8.921 3.060 -0.466 1.00 90.88 172 PHE A CA 1
ATOM 1339 C C . PHE A 1 172 ? -9.244 2.206 0.760 1.00 90.88 172 PHE A C 1
ATOM 1341 O O . PHE A 1 172 ? -10.374 1.746 0.913 1.00 90.88 172 PHE A O 1
ATOM 1348 N N . VAL A 1 173 ? -8.250 1.973 1.616 1.00 86.94 173 VAL A N 1
ATOM 1349 C CA . VAL A 1 173 ? -8.414 1.215 2.860 1.00 86.94 173 VAL A CA 1
ATOM 1350 C C . VAL A 1 173 ? -9.121 2.058 3.916 1.00 86.94 173 VAL A C 1
ATOM 1352 O O . VAL A 1 173 ? -10.060 1.582 4.544 1.00 86.94 173 VAL A O 1
ATOM 1355 N N . LEU A 1 174 ? -8.693 3.310 4.102 1.00 88.31 174 LEU A N 1
ATOM 1356 C CA . LEU A 1 174 ? -9.290 4.219 5.087 1.00 88.31 174 LEU A CA 1
ATOM 1357 C C . LEU A 1 174 ? -10.651 4.761 4.639 1.00 88.31 174 LEU A C 1
ATOM 1359 O O . LEU A 1 174 ? -11.519 5.023 5.468 1.00 88.31 174 LEU A O 1
ATOM 1363 N N . THR A 1 175 ? -10.833 4.912 3.330 1.00 88.25 175 THR A N 1
ATOM 1364 C CA . THR A 1 175 ? -12.049 5.430 2.713 1.00 88.25 175 THR A CA 1
ATOM 1365 C C . THR A 1 175 ? -12.461 4.480 1.590 1.00 88.25 175 THR A C 1
ATOM 1367 O O . THR A 1 175 ? -11.984 4.624 0.458 1.00 88.25 175 THR A O 1
ATOM 1370 N N . PRO A 1 176 ? -13.343 3.505 1.878 1.00 81.88 176 PRO A N 1
ATOM 1371 C CA . PRO A 1 176 ? -13.849 2.589 0.868 1.00 81.88 176 PRO A CA 1
ATOM 1372 C C . PRO A 1 176 ? -14.441 3.341 -0.325 1.00 81.88 176 PRO A C 1
ATOM 1374 O O . PRO A 1 176 ? -15.078 4.388 -0.179 1.00 81.88 176 PRO A O 1
ATOM 1377 N N . THR A 1 177 ? -14.204 2.817 -1.524 1.00 79.38 177 THR A N 1
ATOM 1378 C CA . THR A 1 177 ? -14.673 3.461 -2.752 1.00 79.38 177 THR A CA 1
ATOM 1379 C C . THR A 1 177 ? -16.195 3.393 -2.859 1.00 79.38 177 THR A C 1
ATOM 1381 O O . THR A 1 177 ? -16.827 2.450 -2.396 1.00 79.38 177 THR A O 1
ATOM 1384 N N . THR A 1 178 ? -16.782 4.400 -3.503 1.00 79.31 178 THR A N 1
ATOM 1385 C CA . THR A 1 178 ? -18.229 4.492 -3.735 1.00 79.31 178 THR A CA 1
ATOM 1386 C C . THR A 1 178 ? -18.643 4.122 -5.160 1.00 79.31 178 THR A C 1
ATOM 1388 O O . THR A 1 178 ? -19.835 4.030 -5.437 1.00 79.31 178 THR A O 1
ATOM 1391 N N . ILE A 1 179 ? -17.679 3.949 -6.073 1.00 86.75 179 ILE A N 1
ATOM 1392 C CA . ILE A 1 179 ? -17.920 3.770 -7.517 1.00 86.75 179 ILE A CA 1
ATOM 1393 C C . ILE A 1 179 ? -17.402 2.416 -8.005 1.00 86.75 179 ILE A C 1
ATOM 1395 O O . ILE A 1 179 ? -18.049 1.772 -8.825 1.00 86.75 179 ILE A O 1
ATOM 1399 N N . VAL A 1 180 ? -16.231 2.000 -7.525 1.00 87.00 180 VAL A N 1
ATOM 1400 C CA . VAL A 1 180 ? -15.577 0.748 -7.914 1.00 87.00 180 VAL A CA 1
ATOM 1401 C C . VAL A 1 180 ? -15.702 -0.239 -6.762 1.00 87.00 180 VAL A C 1
ATOM 1403 O O . VAL A 1 180 ? -15.228 0.037 -5.656 1.00 87.00 180 VAL A O 1
ATOM 1406 N N . ASP A 1 181 ? -16.313 -1.389 -7.022 1.00 89.50 181 ASP A N 1
ATOM 1407 C CA . ASP A 1 181 ? -16.357 -2.484 -6.059 1.00 89.50 181 ASP A CA 1
ATOM 1408 C C . ASP A 1 181 ? -14.980 -3.151 -5.979 1.00 89.50 181 ASP A C 1
ATOM 1410 O O . ASP A 1 181 ? -14.673 -4.106 -6.682 1.00 89.50 181 ASP A O 1
ATOM 1414 N N . LEU A 1 182 ? -14.108 -2.591 -5.146 1.00 91.56 182 LEU A N 1
ATOM 1415 C CA . LEU A 1 182 ? -12.790 -3.163 -4.907 1.00 91.56 182 LEU A CA 1
ATOM 1416 C C . LEU A 1 182 ? -12.841 -4.369 -3.955 1.00 91.56 182 LEU A C 1
ATOM 1418 O O . LEU A 1 182 ? -11.772 -4.892 -3.640 1.00 91.56 182 LEU A O 1
ATOM 1422 N N . ASP A 1 183 ? -14.009 -4.759 -3.425 1.00 88.06 183 ASP A N 1
ATOM 1423 C CA . ASP A 1 183 ? -14.178 -5.981 -2.624 1.00 88.06 183 ASP A CA 1
ATOM 1424 C C . ASP A 1 183 ? -14.298 -7.225 -3.506 1.00 88.06 183 ASP A C 1
ATOM 1426 O O . ASP A 1 183 ? -13.877 -8.306 -3.089 1.00 88.06 183 ASP A O 1
ATOM 1430 N N . ASP A 1 184 ? -14.782 -7.066 -4.737 1.00 92.81 184 ASP A N 1
ATOM 1431 C CA . ASP A 1 184 ? -14.678 -8.089 -5.769 1.00 92.81 184 ASP A CA 1
ATOM 1432 C C . ASP A 1 184 ? -13.232 -8.188 -6.308 1.00 92.81 184 ASP A C 1
ATOM 1434 O O . ASP A 1 184 ? -12.716 -7.226 -6.895 1.00 92.81 184 ASP A O 1
ATOM 1438 N N . PRO A 1 185 ? -12.547 -9.340 -6.148 1.00 95.00 185 PRO A N 1
ATOM 1439 C CA . PRO A 1 185 ? -11.172 -9.506 -6.607 1.00 95.00 185 PRO A CA 1
ATOM 1440 C C . PRO A 1 185 ? -11.002 -9.270 -8.106 1.00 95.00 185 PRO A C 1
ATOM 1442 O O . PRO A 1 185 ? -9.980 -8.721 -8.512 1.00 95.00 185 PRO A O 1
ATOM 1445 N N . ASP A 1 186 ? -11.974 -9.661 -8.931 1.00 96.88 186 ASP A N 1
ATOM 1446 C CA . ASP A 1 186 ? -11.864 -9.524 -10.385 1.00 96.88 186 ASP A CA 1
ATOM 1447 C C . ASP A 1 186 ? -11.990 -8.058 -10.814 1.00 96.88 186 ASP A C 1
ATOM 1449 O O . ASP A 1 186 ? -11.138 -7.556 -11.551 1.00 96.88 186 ASP A O 1
ATOM 1453 N N . THR A 1 187 ? -12.943 -7.322 -10.240 1.00 95.62 187 THR A N 1
ATOM 1454 C CA . THR A 1 187 ? -13.039 -5.865 -10.407 1.00 95.62 187 THR A CA 1
ATOM 1455 C C . THR A 1 187 ? -11.775 -5.145 -9.924 1.00 95.62 187 THR A C 1
ATOM 1457 O O . THR A 1 187 ? -11.288 -4.224 -10.588 1.00 95.62 187 THR A O 1
ATOM 1460 N N . ALA A 1 188 ? -11.185 -5.569 -8.802 1.00 95.25 188 ALA A N 1
ATOM 1461 C CA . ALA A 1 188 ? -9.936 -4.997 -8.301 1.00 95.25 188 ALA A CA 1
ATOM 1462 C C . ALA A 1 188 ? -8.741 -5.260 -9.239 1.00 95.25 188 ALA A C 1
ATOM 1464 O O . ALA A 1 188 ? -7.913 -4.361 -9.435 1.00 95.25 188 ALA A O 1
ATOM 1465 N N . ARG A 1 189 ? -8.663 -6.446 -9.866 1.00 96.62 189 ARG A N 1
ATOM 1466 C CA . ARG A 1 189 ? -7.657 -6.742 -10.903 1.00 96.62 189 ARG A CA 1
ATOM 1467 C C . ARG A 1 189 ? -7.819 -5.829 -12.106 1.00 96.62 189 ARG A C 1
ATOM 1469 O O . ARG A 1 189 ? -6.839 -5.230 -12.545 1.00 96.62 189 ARG A O 1
ATOM 1476 N N . ASP A 1 190 ? -9.038 -5.708 -12.620 1.00 95.88 190 ASP A N 1
ATOM 1477 C CA . ASP A 1 190 ? -9.329 -4.890 -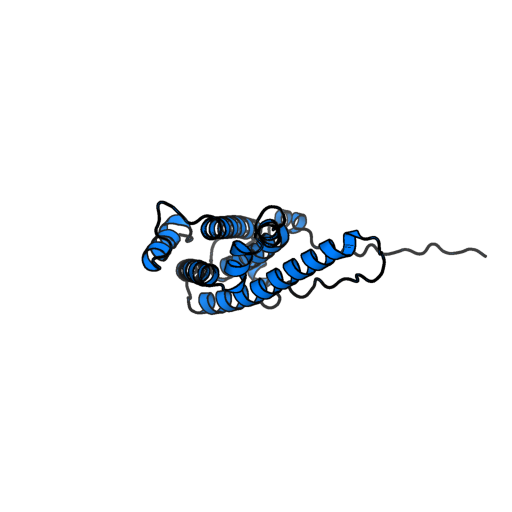13.797 1.00 95.88 190 ASP A CA 1
ATOM 1478 C C . ASP A 1 190 ? -9.026 -3.412 -13.541 1.00 95.88 190 ASP A C 1
ATOM 1480 O O . ASP A 1 190 ? -8.417 -2.743 -14.380 1.00 95.88 190 ASP A O 1
ATOM 1484 N N . PHE A 1 191 ? -9.371 -2.913 -12.351 1.00 94.44 191 PHE A N 1
ATOM 1485 C CA . PHE A 1 191 ? -9.006 -1.570 -11.917 1.00 94.44 191 PHE A CA 1
ATOM 1486 C C . PHE A 1 191 ? -7.485 -1.378 -11.896 1.00 94.44 191 PHE A C 1
ATOM 1488 O O . PHE A 1 191 ? -6.975 -0.409 -12.465 1.00 94.44 191 PHE A O 1
ATOM 1495 N N . CYS A 1 192 ? -6.749 -2.302 -11.271 1.00 94.25 192 CYS A N 1
ATOM 1496 C CA . CYS A 1 192 ? -5.299 -2.198 -11.169 1.00 94.25 192 CYS A CA 1
ATOM 1497 C C . CYS A 1 192 ? -4.638 -2.229 -12.551 1.00 94.25 192 CYS A C 1
ATOM 1499 O O . CYS A 1 192 ? -3.900 -1.304 -12.885 1.00 94.25 192 CYS A O 1
ATOM 1501 N N . ARG A 1 193 ? -4.970 -3.215 -13.394 1.00 93.94 193 ARG A N 1
ATOM 1502 C CA . ARG A 1 193 ? -4.430 -3.334 -14.759 1.00 93.94 193 ARG A CA 1
ATOM 1503 C C . ARG A 1 193 ? -4.692 -2.096 -15.602 1.00 93.94 193 ARG A C 1
ATOM 1505 O O . ARG A 1 193 ? -3.842 -1.695 -16.384 1.00 93.94 193 ARG A O 1
ATOM 1512 N N . ARG A 1 194 ? -5.868 -1.483 -15.452 1.00 93.12 194 ARG A N 1
ATOM 1513 C CA . ARG A 1 194 ? -6.279 -0.346 -16.281 1.00 93.12 194 ARG A CA 1
ATOM 1514 C C . ARG A 1 194 ? -5.688 0.992 -15.845 1.00 93.12 194 ARG A C 1
ATOM 1516 O O . ARG A 1 194 ? -5.503 1.857 -16.695 1.00 93.12 194 ARG A O 1
ATOM 1523 N N . TYR A 1 195 ? -5.480 1.197 -14.545 1.00 90.50 195 TYR A N 1
ATOM 1524 C CA . TYR A 1 195 ? -5.169 2.526 -14.004 1.00 90.50 195 TYR A CA 1
ATOM 1525 C C . TYR A 1 195 ? -3.849 2.612 -13.240 1.00 90.50 195 TYR A C 1
ATOM 1527 O O . TYR A 1 195 ? -3.342 3.717 -13.056 1.00 90.50 195 TYR A O 1
ATOM 1535 N N . LEU A 1 196 ? -3.311 1.487 -12.768 1.00 87.44 196 LEU A N 1
ATOM 1536 C CA . LEU A 1 196 ? -2.126 1.452 -11.907 1.00 87.44 196 LEU A CA 1
ATOM 1537 C C . LEU A 1 196 ? -0.973 0.657 -12.519 1.00 87.44 196 LEU A C 1
ATOM 1539 O O . LEU A 1 196 ? 0.187 0.980 -12.263 1.00 87.44 196 LEU A O 1
ATOM 1543 N N . ALA A 1 197 ? -1.275 -0.386 -13.293 1.00 83.69 197 ALA A N 1
ATOM 1544 C CA . ALA A 1 197 ? -0.256 -1.231 -13.877 1.00 83.69 197 ALA A CA 1
ATOM 1545 C C . ALA A 1 197 ? 0.585 -0.466 -14.904 1.00 83.69 197 ALA A C 1
ATOM 1547 O O . ALA A 1 197 ? 0.050 0.288 -15.717 1.00 83.69 197 ALA A O 1
ATOM 1548 N N . PRO A 1 198 ? 1.913 -0.648 -14.870 1.00 73.50 198 PRO A N 1
ATOM 1549 C CA . PRO A 1 198 ? 2.779 -0.134 -15.914 1.00 73.50 198 PRO A CA 1
ATOM 1550 C C . PRO A 1 198 ? 2.440 -0.823 -17.242 1.00 73.50 198 PRO A C 1
ATOM 1552 O O . PRO A 1 198 ? 2.326 -2.049 -17.285 1.00 73.50 198 PRO A O 1
ATOM 1555 N N . HIS A 1 199 ? 2.284 -0.018 -18.294 1.00 64.38 199 HIS A N 1
ATOM 1556 C CA . HIS A 1 199 ? 2.064 -0.450 -19.677 1.00 64.38 199 HIS A CA 1
ATOM 1557 C C . HIS A 1 199 ? 3.361 -0.414 -20.485 1.00 64.38 199 HIS A C 1
ATOM 1559 O O . HIS A 1 199 ? 4.195 0.479 -20.202 1.00 64.38 199 HIS A O 1
#

Sequence (199 aa):
MTNSGNDLHGTRAGADHGDLLASGSTGRQWKTSHGVHGSRASRCTADFRALRPPAWKDAREQHLIEAVIMRELGKFLTDLQREADRYPRAEDKLTEGFVFTLAALRSHTLLNRLLESEPEALLPHLTVQGREFVRTCSDFLAAQFAQSLDDDRTGAELLIVAELTVRLILSFVLTPTTIVDLDDPDTARDFCRRYLAPH

pLDDT: mean 75.86, std 22.61, range [28.02, 96.88]

Radius of gyration: 20.16 Å; chains: 1; bounding box: 68×38×54 Å

InterPro domains:
  IPR040611 HTH-type transcriptional regulator AlkX, C-terminal, Actinobacteria [PF18556] (94-178)

Organism: Rhodococcus opacus (strain B4) (NCBI:txid632772)